Protein AF-A0AAW2MIS1-F1 (afdb_monomer_lite)

Foldseek 3Di:
DDDDDDDDDDDDDDDDDDDDDDDDDDDDDDDDDDDDDDDDDPPVDPPPPPPPPPPPPPPDVVVVVVVVVVVPPPDPPDPVPPADQLVVLVVVLVVLVVVLVVVVPDDPPDPCPVVNVVSVVVSVVSVVSSVVNVVVVVVVVVVVVVVVVVVVVVVVVVVVVVVVVVVVVVVVVVVVVVVVVVVVVVVVVVVVVVVVVVVVVVVVVVVVVVVVVVVVVVVVVVVVVVVVVVVVVVVVVVVVVVVVVVVVVVVVVVVVVVVVVVVVVVVVVVVVVVVVVVVVVVVVVVVVVVVVVVVVVVVVVVVVVVVVD

Radius of gyration: 81.55 Å; chains: 1; bounding box: 169×86×246 Å

Structure (mmCIF, N/CA/C/O backbone):
data_AF-A0AAW2MIS1-F1
#
_entry.id   AF-A0AAW2MIS1-F1
#
loop_
_atom_site.group_PDB
_atom_site.id
_atom_site.type_symbol
_atom_site.label_atom_id
_atom_site.label_alt_id
_atom_site.label_comp_id
_atom_site.label_asym_id
_atom_site.label_entity_id
_atom_site.label_seq_id
_atom_site.pdbx_PDB_ins_code
_atom_site.Cartn_x
_atom_site.Cartn_y
_atom_site.Cartn_z
_atom_site.occupancy
_atom_site.B_iso_or_equiv
_atom_site.auth_seq_id
_atom_site.auth_comp_id
_atom_site.auth_asym_id
_atom_site.auth_atom_id
_atom_site.pdbx_PDB_model_num
ATOM 1 N N . MET A 1 1 ? -39.464 -59.797 23.267 1.00 39.94 1 MET A N 1
ATOM 2 C CA . MET A 1 1 ? -38.744 -60.615 22.263 1.00 39.94 1 MET A CA 1
ATOM 3 C C . MET A 1 1 ? -37.991 -59.672 21.327 1.00 39.94 1 MET A C 1
ATOM 5 O O . MET A 1 1 ? -38.434 -58.541 21.199 1.00 39.94 1 MET A O 1
ATOM 9 N N . PRO A 1 2 ? -36.802 -60.072 20.854 1.00 54.69 2 PRO A N 1
ATOM 10 C CA . PRO A 1 2 ? -35.528 -59.336 20.962 1.00 54.69 2 PRO A CA 1
ATOM 11 C C . PRO A 1 2 ? -35.261 -58.454 19.710 1.00 54.69 2 PRO A C 1
ATOM 13 O O . PRO A 1 2 ? -36.093 -58.442 18.820 1.00 54.69 2 PRO A O 1
ATOM 16 N N . MET A 1 3 ? -34.207 -57.648 19.532 1.00 48.62 3 MET A N 1
ATOM 17 C CA . MET A 1 3 ? -32.822 -57.674 20.004 1.00 48.62 3 MET A CA 1
ATOM 18 C C . MET A 1 3 ? -32.241 -56.257 20.138 1.00 48.62 3 MET A C 1
ATOM 20 O O . MET A 1 3 ? -32.511 -55.363 19.341 1.00 48.62 3 MET A O 1
ATOM 24 N N . PHE A 1 4 ? -31.360 -56.129 21.126 1.00 45.56 4 PHE A N 1
ATOM 25 C CA . PHE A 1 4 ? -30.302 -55.134 21.229 1.00 45.56 4 PHE A CA 1
ATOM 26 C C . PHE A 1 4 ? -29.261 -55.306 20.114 1.00 45.56 4 PHE A C 1
ATOM 28 O O . PHE A 1 4 ? -28.811 -56.426 19.890 1.00 45.56 4 PHE A O 1
ATOM 35 N N . THR A 1 5 ? -28.734 -54.203 19.580 1.00 56.75 5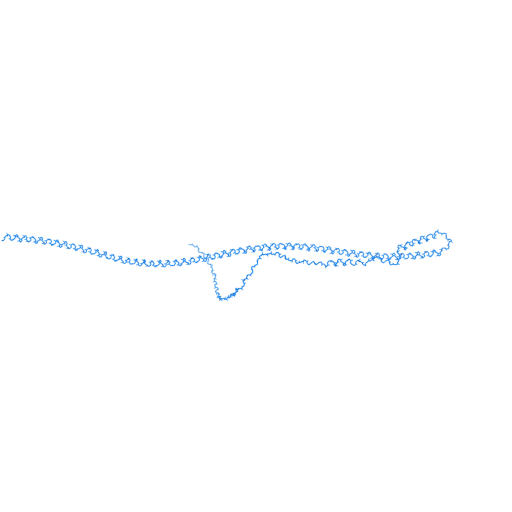 THR A N 1
ATOM 36 C CA . THR A 1 5 ? -27.310 -54.125 19.212 1.00 56.75 5 THR A CA 1
ATOM 37 C C . THR A 1 5 ? -26.746 -52.762 19.586 1.00 56.75 5 THR A C 1
ATOM 39 O O . THR A 1 5 ? -27.098 -51.728 19.025 1.00 56.75 5 THR A O 1
ATOM 42 N N . VAL A 1 6 ? -25.871 -52.814 20.585 1.00 45.97 6 VAL A N 1
ATOM 43 C CA . VAL A 1 6 ? -25.008 -51.757 21.103 1.00 45.97 6 VAL A CA 1
ATOM 44 C C . VAL A 1 6 ? -23.675 -51.865 20.364 1.00 45.97 6 VAL A C 1
ATOM 46 O O . VAL A 1 6 ? -23.040 -52.913 20.436 1.00 45.97 6 VAL A O 1
ATOM 49 N N . CYS A 1 7 ? -23.212 -50.789 19.729 1.00 52.66 7 CYS A N 1
ATOM 50 C CA . CYS A 1 7 ? -21.818 -50.662 19.300 1.00 52.66 7 CYS A CA 1
ATOM 51 C C . CYS A 1 7 ? -21.130 -49.591 20.152 1.00 52.66 7 CYS A C 1
ATOM 53 O O . CYS A 1 7 ? -21.349 -48.394 19.982 1.00 52.66 7 CYS A O 1
ATOM 55 N N . LYS A 1 8 ? -20.312 -50.059 21.101 1.00 52.16 8 LYS A N 1
ATOM 56 C CA . LYS A 1 8 ? -19.349 -49.270 21.876 1.00 52.16 8 LYS A CA 1
ATOM 57 C C . LYS A 1 8 ? -18.112 -49.012 21.009 1.00 52.16 8 LYS A C 1
ATOM 59 O O . LYS A 1 8 ? -17.449 -49.965 20.611 1.00 52.16 8 LYS A O 1
ATOM 64 N N . GLY A 1 9 ? -17.786 -47.746 20.760 1.00 55.66 9 GLY A N 1
ATOM 65 C CA . GLY A 1 9 ? -16.460 -47.326 20.292 1.00 55.66 9 GLY A CA 1
ATOM 66 C C . GLY A 1 9 ? -15.536 -47.020 21.484 1.00 55.66 9 GLY A C 1
ATOM 67 O O . GLY A 1 9 ? -16.027 -46.511 22.495 1.00 55.66 9 GLY A O 1
ATOM 68 N N . PRO A 1 10 ? -14.232 -47.349 21.424 1.00 64.88 10 PRO A N 1
ATOM 69 C CA . PRO A 1 10 ? -13.296 -47.103 22.521 1.00 64.88 10 PRO A CA 1
ATOM 70 C C . PRO A 1 10 ? -12.838 -45.629 22.605 1.00 64.88 10 PRO A C 1
ATOM 72 O O . PRO A 1 10 ? -12.732 -44.962 21.574 1.00 64.88 10 PRO A O 1
ATOM 75 N N . PRO A 1 11 ? -12.521 -45.122 23.815 1.00 54.25 11 PRO A N 1
ATOM 76 C CA . PRO A 1 11 ? -12.044 -43.759 24.031 1.00 54.25 11 PRO A CA 1
ATOM 77 C C . PRO A 1 11 ? -10.515 -43.667 23.899 1.00 54.25 11 PRO A C 1
ATOM 79 O O . PRO A 1 11 ? -9.773 -44.313 24.641 1.00 54.25 11 PRO A O 1
ATOM 82 N N . SER A 1 12 ? -10.035 -42.824 22.984 1.00 53.28 12 SER A N 1
ATOM 83 C CA . SER A 1 12 ? -8.612 -42.487 22.863 1.00 53.28 12 SER A CA 1
ATOM 84 C C . SER A 1 12 ? -8.260 -41.337 23.800 1.00 53.28 12 SER A C 1
ATOM 86 O O . SER A 1 12 ? -8.894 -40.284 23.800 1.00 53.28 12 SER A O 1
ATOM 88 N N . GLN A 1 13 ? -7.245 -41.587 24.617 1.00 52.59 13 GLN A N 1
ATOM 89 C CA . GLN A 1 13 ? -6.822 -40.811 25.772 1.00 52.59 13 GLN A CA 1
ATOM 90 C C . GLN A 1 13 ? -6.309 -39.407 25.431 1.00 52.59 13 GLN A C 1
ATOM 92 O O . GLN A 1 13 ? -5.446 -39.215 24.575 1.00 52.59 13 GLN A O 1
ATOM 97 N N . ILE A 1 14 ? -6.788 -38.447 26.219 1.00 46.75 14 ILE A N 1
ATOM 98 C CA . ILE A 1 14 ? -6.231 -37.109 26.398 1.00 46.75 14 ILE A CA 1
ATOM 99 C C . ILE A 1 14 ? -4.913 -37.252 27.170 1.00 46.75 14 ILE A C 1
ATOM 101 O O . ILE A 1 14 ? -4.906 -37.685 28.322 1.00 46.75 14 ILE A O 1
ATOM 105 N N . ARG A 1 15 ? -3.788 -36.888 26.547 1.00 44.62 15 ARG A N 1
ATOM 106 C CA . ARG A 1 15 ? -2.488 -36.760 27.217 1.00 44.62 15 ARG A CA 1
ATOM 107 C C . ARG A 1 15 ? -2.219 -35.277 27.484 1.00 44.62 15 ARG A C 1
ATOM 109 O O . ARG A 1 15 ? -1.709 -34.570 26.623 1.00 44.62 15 ARG A O 1
ATOM 116 N N . CYS A 1 16 ? -2.552 -34.818 28.689 1.00 43.59 16 CYS A N 1
ATOM 117 C CA . CYS A 1 16 ? -2.107 -33.528 29.216 1.00 43.59 16 CYS A CA 1
ATOM 118 C C . CYS A 1 16 ? -0.630 -33.635 29.621 1.00 43.59 16 CYS A C 1
ATOM 120 O O . CYS A 1 16 ? -0.304 -34.146 30.690 1.00 43.59 16 CYS A O 1
ATOM 122 N N . GLY A 1 17 ? 0.269 -33.177 28.750 1.00 42.12 17 GLY A N 1
ATOM 123 C CA . GLY A 1 17 ? 1.669 -32.940 29.090 1.00 42.12 17 GLY A CA 1
ATOM 124 C C . GLY A 1 17 ? 1.818 -31.572 29.746 1.00 42.12 17 GLY A C 1
ATOM 125 O O . GLY A 1 17 ? 1.923 -30.563 29.055 1.00 42.12 17 GLY A O 1
ATOM 126 N N . GLY A 1 18 ? 1.809 -31.538 31.079 1.00 48.16 18 GLY A N 1
ATOM 127 C CA . GLY A 1 18 ? 2.205 -30.367 31.854 1.00 48.16 18 GLY A CA 1
ATOM 128 C C . GLY A 1 18 ? 3.716 -30.173 31.771 1.00 48.16 18 GLY A C 1
ATOM 129 O O . GLY A 1 18 ? 4.470 -30.868 32.449 1.00 48.16 18 GLY A O 1
ATOM 130 N N . HIS A 1 19 ? 4.161 -29.221 30.954 1.00 44.50 19 HIS A N 1
ATOM 131 C CA . HIS A 1 19 ? 5.521 -28.703 31.025 1.00 44.50 19 HIS A CA 1
ATOM 132 C C . HIS A 1 19 ? 5.537 -27.437 31.880 1.00 44.50 19 HIS A C 1
ATOM 134 O O . HIS A 1 19 ? 5.020 -26.390 31.498 1.00 44.50 19 HIS A O 1
ATOM 140 N N . HIS A 1 20 ? 6.170 -27.558 33.046 1.00 49.94 20 HIS A N 1
ATOM 141 C CA . HIS A 1 20 ? 6.682 -26.444 33.830 1.00 49.94 20 HIS A CA 1
ATOM 142 C C . HIS A 1 20 ? 7.595 -25.569 32.958 1.00 49.94 20 HIS A C 1
ATOM 144 O O . HIS A 1 20 ? 8.734 -25.939 32.672 1.00 49.94 20 HIS A O 1
ATOM 150 N N . MET A 1 21 ? 7.112 -24.389 32.577 1.00 42.72 21 MET A N 1
ATOM 151 C CA . MET A 1 21 ? 7.942 -23.291 32.088 1.00 42.72 21 MET A CA 1
ATOM 152 C C . MET A 1 21 ? 8.120 -22.287 33.227 1.00 42.72 21 MET A C 1
ATOM 154 O O . MET A 1 21 ? 7.162 -21.712 33.739 1.00 42.72 21 MET A O 1
ATOM 158 N N . LYS A 1 22 ? 9.375 -22.144 33.661 1.00 48.66 22 LYS A N 1
ATOM 159 C CA . LYS A 1 22 ? 9.845 -21.098 34.575 1.00 48.66 22 LYS A CA 1
ATOM 160 C C . LYS A 1 22 ? 9.618 -19.718 33.930 1.00 48.66 22 LYS A C 1
ATOM 162 O O . LYS A 1 22 ? 9.767 -19.609 32.713 1.00 48.66 22 LYS A O 1
ATOM 167 N N . PRO A 1 23 ? 9.328 -18.662 34.705 1.00 43.03 23 PRO A N 1
ATOM 168 C CA . PRO A 1 23 ? 9.201 -17.320 34.157 1.00 43.03 23 PRO A CA 1
ATOM 169 C C . PRO A 1 23 ? 10.585 -16.795 33.759 1.00 43.03 23 PRO A C 1
ATOM 171 O O . PRO A 1 23 ? 11.459 -16.610 34.605 1.00 43.03 23 PRO A O 1
ATOM 174 N N . ALA A 1 24 ? 10.787 -16.561 32.464 1.00 38.94 24 ALA A N 1
ATOM 175 C CA . ALA A 1 24 ? 11.889 -15.745 31.980 1.00 38.94 24 ALA A CA 1
ATOM 176 C C . ALA A 1 24 ? 11.488 -14.273 32.133 1.00 38.94 24 ALA A C 1
ATOM 178 O O . ALA A 1 24 ? 10.637 -13.758 31.411 1.00 38.94 24 ALA A O 1
ATOM 179 N N . SER A 1 25 ? 12.088 -13.612 33.116 1.00 43.50 25 SER A N 1
ATOM 180 C CA . SER A 1 25 ? 12.108 -12.162 33.252 1.00 43.50 25 SER A CA 1
ATOM 181 C C . SER A 1 25 ? 12.876 -11.555 32.075 1.00 43.50 25 SER A C 1
ATOM 183 O O . SER A 1 25 ? 14.106 -11.594 32.055 1.00 43.50 25 SER A O 1
ATOM 185 N N . PHE A 1 26 ? 12.160 -10.991 31.104 1.00 36.41 26 PHE A N 1
ATOM 186 C CA . PHE A 1 26 ? 12.746 -10.082 30.124 1.00 36.41 26 PHE A CA 1
ATOM 187 C C . PHE A 1 26 ? 12.480 -8.648 30.565 1.00 36.41 26 PHE A C 1
ATOM 189 O O . PHE A 1 26 ? 11.387 -8.107 30.427 1.00 36.41 26 PHE A O 1
ATOM 196 N N . SER A 1 27 ? 13.518 -8.061 31.144 1.00 35.78 27 SER A N 1
ATOM 197 C CA . SER A 1 27 ? 13.635 -6.641 31.427 1.00 35.78 27 SER A CA 1
ATOM 198 C C . SER A 1 27 ? 13.613 -5.859 30.111 1.00 35.78 27 SER A C 1
ATOM 200 O O . SER A 1 27 ? 14.490 -6.034 29.266 1.00 35.78 27 SER A O 1
ATOM 202 N N . LEU A 1 28 ? 12.623 -4.983 29.944 1.00 39.78 28 LEU A N 1
ATOM 203 C CA . LEU A 1 28 ? 12.634 -3.921 28.938 1.00 39.78 28 LEU A CA 1
ATOM 204 C C . LEU A 1 28 ? 13.632 -2.836 29.373 1.00 39.78 28 LEU A C 1
ATOM 206 O O . LEU A 1 28 ? 13.500 -2.323 30.489 1.00 39.78 28 LEU A O 1
ATOM 210 N N . PRO A 1 29 ? 14.588 -2.413 28.530 1.00 38.53 29 PRO A N 1
ATOM 211 C CA . PRO A 1 29 ? 15.240 -1.136 28.730 1.00 38.53 29 PRO A CA 1
ATOM 212 C C . PRO A 1 29 ? 14.300 -0.016 28.278 1.00 38.53 29 PRO A C 1
ATOM 214 O O . PRO A 1 29 ? 13.950 0.114 27.105 1.00 38.53 29 PRO A O 1
ATOM 217 N N . SER A 1 30 ? 13.925 0.801 29.257 1.00 42.22 30 SER A N 1
ATOM 218 C CA . SER A 1 30 ? 13.443 2.167 29.092 1.00 42.22 30 SER A CA 1
ATOM 219 C C . SER A 1 30 ? 14.386 2.967 28.184 1.00 42.22 30 SER A C 1
ATOM 221 O O . SER A 1 30 ? 15.583 3.066 28.452 1.00 42.22 30 SER A O 1
ATOM 223 N N . SER A 1 31 ? 13.840 3.566 27.128 1.00 32.75 31 SER A N 1
ATOM 224 C CA . SER A 1 31 ? 14.472 4.678 26.417 1.00 32.75 31 SER A CA 1
ATOM 225 C C . SER A 1 31 ? 13.395 5.684 26.020 1.00 32.75 31 SER A C 1
ATOM 227 O O . SER A 1 31 ? 12.973 5.792 24.872 1.00 32.75 31 SER A O 1
ATOM 229 N N . HIS A 1 32 ? 12.913 6.416 27.021 1.00 36.97 32 HIS A N 1
ATOM 230 C CA . HIS A 1 32 ? 12.361 7.743 26.805 1.00 36.97 32 HIS A CA 1
ATOM 231 C C . HIS A 1 32 ? 13.503 8.735 26.964 1.00 36.97 32 HIS A C 1
ATOM 233 O O . HIS A 1 32 ? 14.022 8.889 28.061 1.00 36.97 32 HIS A O 1
ATOM 239 N N . HIS A 1 33 ? 13.914 9.359 25.867 1.00 41.38 33 HIS A N 1
ATOM 240 C CA . HIS A 1 33 ? 14.187 10.793 25.754 1.00 41.38 33 HIS A CA 1
ATOM 241 C C . HIS A 1 33 ? 14.889 11.017 24.420 1.00 41.38 33 HIS A C 1
ATOM 243 O O . HIS A 1 33 ? 16.074 10.745 24.295 1.00 41.38 33 HIS A O 1
ATOM 249 N N . LEU A 1 34 ? 14.125 11.482 23.431 1.00 37.56 34 LEU A N 1
ATOM 250 C CA . LEU A 1 34 ? 14.498 12.521 22.464 1.00 37.56 34 LEU A CA 1
ATOM 251 C C . LEU A 1 34 ? 13.331 12.670 21.481 1.00 37.56 34 LEU A C 1
ATOM 253 O O . LEU A 1 34 ? 13.283 12.102 20.396 1.00 37.56 34 LEU A O 1
ATOM 257 N N . SER A 1 35 ? 12.335 13.436 21.909 1.00 34.81 35 SER A N 1
ATOM 258 C CA . SER A 1 35 ? 11.361 14.055 21.019 1.00 34.81 35 SER A CA 1
ATOM 259 C C . SER A 1 35 ? 11.212 15.496 21.465 1.00 34.81 35 SER A C 1
ATOM 261 O O . SER A 1 35 ? 10.399 15.812 22.325 1.00 34.81 35 SER A O 1
ATOM 263 N N . GLN A 1 36 ? 12.037 16.365 20.889 1.00 37.53 36 GLN A N 1
ATOM 264 C CA . GLN A 1 36 ? 11.714 17.776 20.780 1.00 37.53 36 GLN A CA 1
ATOM 265 C C . GLN A 1 36 ? 12.044 18.266 19.371 1.00 37.53 36 GLN A C 1
ATOM 267 O O . GLN A 1 36 ? 13.195 18.440 18.992 1.00 37.53 36 GLN A O 1
ATOM 272 N N . LEU A 1 37 ? 10.946 18.483 18.647 1.00 34.19 37 LEU A N 1
ATOM 273 C CA . LEU A 1 37 ? 10.678 19.682 17.864 1.00 34.19 37 LEU A CA 1
ATOM 274 C C . LEU A 1 37 ? 11.600 19.957 16.672 1.00 34.19 37 LEU A C 1
ATOM 276 O O . LEU A 1 37 ? 12.522 20.757 16.752 1.00 34.19 37 LEU A O 1
ATOM 280 N N . PHE A 1 38 ? 11.170 19.471 15.509 1.00 30.69 38 PHE A N 1
ATOM 281 C CA . PHE A 1 38 ? 11.143 20.323 14.323 1.00 30.69 38 PHE A CA 1
ATOM 282 C C . PHE A 1 38 ? 9.739 20.289 13.719 1.00 30.69 38 PHE A C 1
ATOM 284 O O . PHE A 1 38 ? 9.361 19.368 13.001 1.00 30.69 38 PHE A O 1
ATOM 291 N N . TYR A 1 39 ? 8.956 21.321 14.038 1.00 38.88 39 TYR A N 1
ATOM 292 C CA . TYR A 1 39 ? 7.905 21.785 13.144 1.00 38.88 39 TYR A CA 1
ATOM 293 C C . TYR A 1 39 ? 8.596 22.308 11.884 1.00 38.88 39 TYR A C 1
ATOM 295 O O . TYR A 1 39 ? 9.480 23.160 11.961 1.00 38.88 39 TYR A O 1
ATOM 303 N N . SER A 1 40 ? 8.225 21.795 10.719 1.00 36.59 40 SER A N 1
ATOM 304 C CA . SER A 1 40 ? 8.635 22.370 9.440 1.00 36.59 40 SER A CA 1
ATOM 305 C C . SER A 1 40 ? 7.445 22.355 8.490 1.00 36.59 40 SER A C 1
ATOM 307 O O . SER A 1 40 ? 7.132 21.353 7.858 1.00 36.59 40 SER A O 1
ATOM 309 N N . ASP A 1 41 ? 6.739 23.485 8.517 1.00 41.31 41 ASP A N 1
ATOM 310 C CA . ASP A 1 41 ? 6.128 24.202 7.392 1.00 41.31 41 ASP A CA 1
ATOM 311 C C . ASP A 1 41 ? 6.170 23.471 6.026 1.00 41.31 41 ASP A C 1
ATOM 313 O O . ASP A 1 41 ? 7.242 23.377 5.420 1.00 41.31 41 ASP A O 1
ATOM 317 N N . PRO A 1 42 ? 5.036 23.006 5.461 1.00 39.38 42 PRO A N 1
ATOM 318 C CA . PRO A 1 42 ? 5.001 22.492 4.101 1.00 39.38 42 PRO A CA 1
ATOM 319 C C . PRO A 1 42 ? 4.859 23.653 3.107 1.00 39.38 42 PRO A C 1
ATOM 321 O O . PRO A 1 42 ? 3.933 23.704 2.301 1.00 39.38 42 PRO A O 1
ATOM 324 N N . LYS A 1 43 ? 5.822 24.580 3.090 1.00 45.31 43 LYS A N 1
ATOM 325 C CA . LYS A 1 43 ? 6.121 25.334 1.867 1.00 45.31 43 LYS A CA 1
ATOM 326 C C . LYS A 1 43 ? 7.019 24.463 1.011 1.00 45.31 43 LYS A C 1
ATOM 328 O O . LYS A 1 43 ? 8.235 24.652 0.955 1.00 45.31 43 LYS A O 1
ATOM 333 N N . LEU A 1 44 ? 6.386 23.500 0.342 1.00 34.75 44 LEU A N 1
ATOM 334 C CA . LEU A 1 44 ? 6.979 22.690 -0.712 1.00 34.75 44 LEU A CA 1
ATOM 335 C C . LEU A 1 44 ? 7.311 23.618 -1.892 1.00 34.75 44 LEU A C 1
ATOM 337 O O . LEU A 1 44 ? 6.590 23.722 -2.880 1.00 34.75 44 LEU A O 1
ATOM 341 N N . LYS A 1 45 ? 8.407 24.368 -1.761 1.00 41.84 45 LYS A N 1
ATOM 342 C CA . LYS A 1 45 ? 9.070 24.985 -2.900 1.00 41.84 45 LYS A CA 1
ATOM 343 C C . LYS A 1 45 ? 9.377 23.840 -3.850 1.00 41.84 45 LYS A C 1
ATOM 345 O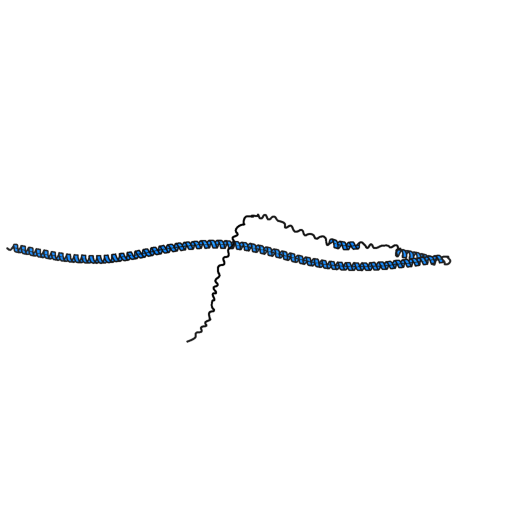 O . LYS A 1 45 ? 9.978 22.851 -3.439 1.00 41.84 45 LYS A O 1
ATOM 350 N N . HIS A 1 46 ? 8.938 23.976 -5.095 1.00 40.62 46 HIS A N 1
ATOM 351 C CA . HIS A 1 46 ? 9.342 23.126 -6.201 1.00 40.62 46 HIS A CA 1
ATOM 352 C C . HIS A 1 46 ? 10.869 23.131 -6.298 1.00 40.62 46 HIS A C 1
ATOM 354 O O . HIS A 1 46 ? 11.468 23.911 -7.042 1.00 40.62 46 HIS A O 1
ATOM 360 N N . THR A 1 47 ? 11.517 22.251 -5.545 1.00 38.88 47 THR A N 1
ATOM 361 C CA . THR A 1 47 ? 12.881 21.840 -5.806 1.00 38.88 47 THR A CA 1
ATOM 362 C C . THR A 1 47 ? 12.770 21.027 -7.078 1.00 38.88 47 THR A C 1
ATOM 364 O O . THR A 1 47 ? 12.512 19.827 -7.051 1.00 38.88 47 THR A O 1
ATOM 367 N N . ARG A 1 48 ? 12.872 21.721 -8.221 1.00 42.66 48 ARG A N 1
ATOM 368 C CA . ARG A 1 48 ? 13.304 21.117 -9.476 1.00 42.66 48 ARG A CA 1
ATOM 369 C C . ARG A 1 48 ? 14.472 20.222 -9.090 1.00 42.66 48 ARG A C 1
ATOM 371 O O . ARG A 1 48 ? 15.553 20.740 -8.805 1.00 42.66 48 ARG A O 1
ATOM 378 N N . LEU A 1 49 ? 14.247 18.907 -9.044 1.00 38.03 49 LEU A N 1
ATOM 379 C CA . LEU A 1 49 ? 15.334 17.962 -9.190 1.00 38.03 49 LEU A CA 1
ATOM 380 C C . LEU A 1 49 ? 16.016 18.424 -10.465 1.00 38.03 49 LEU A C 1
ATOM 382 O O . LEU A 1 49 ? 15.421 18.403 -11.545 1.00 38.03 49 LEU A O 1
ATOM 386 N N . GLY A 1 50 ? 17.204 18.999 -10.296 1.00 35.00 50 GLY A N 1
ATOM 387 C CA . GLY A 1 50 ? 18.056 19.347 -11.403 1.00 35.00 50 GLY A CA 1
ATOM 388 C C . GLY A 1 50 ? 18.245 18.053 -12.155 1.00 35.00 50 GLY A C 1
ATOM 389 O O . GLY A 1 50 ? 18.980 17.184 -11.696 1.00 35.00 50 GLY A O 1
ATOM 390 N N . PHE A 1 51 ? 17.513 17.920 -13.263 1.00 38.00 51 PHE A N 1
ATOM 391 C CA . PHE A 1 51 ? 17.783 16.947 -14.293 1.00 38.00 51 PHE A CA 1
ATOM 392 C C . PHE A 1 51 ? 19.290 16.967 -14.456 1.00 38.00 51 PHE A C 1
ATOM 394 O O . PHE A 1 51 ? 19.857 17.994 -14.853 1.00 38.00 51 PHE A O 1
ATOM 401 N N . LEU A 1 52 ? 19.933 15.870 -14.056 1.00 38.56 52 LEU A N 1
ATOM 402 C CA . LEU A 1 52 ? 21.299 15.593 -14.442 1.00 38.56 52 LEU A CA 1
ATOM 403 C C . LEU A 1 52 ? 21.309 15.844 -15.938 1.00 38.56 52 LEU A C 1
ATOM 405 O O . LEU A 1 52 ? 20.619 15.155 -16.694 1.00 38.56 52 LEU A O 1
ATOM 409 N N . LYS A 1 53 ? 21.966 16.944 -16.328 1.00 36.62 53 LYS A N 1
ATOM 410 C CA . LYS A 1 53 ? 22.078 17.351 -17.722 1.00 36.62 53 LYS A CA 1
ATOM 411 C C . LYS A 1 53 ? 22.448 16.077 -18.467 1.00 36.62 53 LYS A C 1
ATOM 413 O O . LYS A 1 53 ? 23.432 15.458 -18.052 1.00 36.62 53 LYS A O 1
ATOM 418 N N . PRO A 1 54 ? 21.710 15.665 -19.513 1.00 40.28 54 PRO A N 1
ATOM 419 C CA . PRO A 1 54 ? 22.190 14.587 -20.347 1.00 40.28 54 PRO A CA 1
ATOM 420 C C . PRO A 1 54 ? 23.551 15.067 -20.821 1.00 40.28 54 PRO A C 1
ATOM 422 O O . PRO A 1 54 ? 23.657 16.074 -21.533 1.00 40.28 54 PRO A O 1
ATOM 425 N N . GLN A 1 55 ? 24.602 14.438 -20.296 1.00 38.88 55 GLN A N 1
ATOM 426 C CA . GLN A 1 55 ? 25.958 14.708 -20.699 1.00 38.88 55 GLN A CA 1
ATOM 427 C C . GLN A 1 55 ? 25.946 14.297 -22.159 1.00 38.88 55 GLN A C 1
ATOM 429 O O . GLN A 1 55 ? 25.945 13.113 -22.490 1.00 38.88 55 GLN A O 1
ATOM 434 N N . ARG A 1 56 ? 25.774 15.293 -23.030 1.00 44.53 56 ARG A N 1
ATOM 435 C CA . ARG A 1 56 ? 25.842 15.143 -24.469 1.00 44.53 56 ARG A CA 1
ATOM 436 C C . ARG A 1 56 ? 27.225 14.569 -24.725 1.00 44.53 56 ARG A C 1
ATOM 438 O O . ARG A 1 56 ? 28.173 15.326 -24.904 1.00 44.53 56 ARG A O 1
ATOM 445 N N . ARG A 1 57 ? 27.330 13.240 -24.783 1.00 42.25 57 ARG A N 1
ATOM 446 C CA . ARG A 1 57 ? 28.390 12.514 -25.481 1.00 42.25 57 ARG A CA 1
ATOM 447 C C . ARG A 1 57 ? 28.192 12.763 -26.978 1.00 42.25 57 ARG A C 1
ATOM 449 O O . ARG A 1 57 ? 27.933 11.872 -27.773 1.00 42.25 57 ARG A O 1
ATOM 456 N N . LYS A 1 58 ? 28.246 14.040 -27.353 1.00 48.00 58 LYS A N 1
ATOM 457 C CA . LYS A 1 58 ? 28.762 14.468 -28.642 1.00 48.00 58 LYS A CA 1
ATOM 458 C C . LYS A 1 58 ? 30.270 14.208 -28.559 1.00 48.00 58 LYS A C 1
ATOM 460 O O . LYS A 1 58 ? 30.819 14.298 -27.470 1.00 48.00 58 LYS A O 1
ATOM 465 N N . PHE A 1 59 ? 30.902 13.895 -29.685 1.00 46.62 59 PHE A N 1
ATOM 466 C CA . PHE A 1 59 ? 32.346 13.629 -29.841 1.00 46.62 59 PHE A CA 1
ATOM 467 C C . PHE A 1 59 ? 32.831 12.173 -29.858 1.00 46.62 59 PHE A C 1
ATOM 469 O O . PHE A 1 59 ? 33.952 11.914 -29.446 1.00 46.62 59 PHE A O 1
ATOM 476 N N . GLN A 1 60 ? 32.083 11.248 -30.470 1.00 45.00 60 GLN A N 1
ATOM 477 C CA . GLN A 1 60 ? 32.740 10.114 -31.158 1.00 45.00 60 GLN A CA 1
ATOM 478 C C . GLN A 1 60 ? 32.259 9.894 -32.603 1.00 45.00 60 GLN A C 1
ATOM 480 O O . GLN A 1 60 ? 33.028 9.429 -33.436 1.00 45.00 60 GLN A O 1
ATOM 485 N N . TYR A 1 61 ? 31.063 10.366 -32.970 1.00 48.00 61 TYR A N 1
ATOM 486 C CA . TYR A 1 61 ? 30.575 10.269 -34.356 1.00 48.00 61 TYR A CA 1
ATOM 487 C C . TYR A 1 61 ? 31.233 11.253 -35.341 1.00 48.00 61 TYR A C 1
ATOM 489 O O . TYR A 1 61 ? 31.216 11.014 -36.543 1.00 48.00 61 TYR A O 1
ATOM 497 N N . LEU A 1 62 ? 31.859 12.333 -34.857 1.00 46.00 62 LEU A N 1
ATOM 498 C CA . LEU A 1 62 ? 32.544 13.308 -35.722 1.00 46.00 62 LEU A CA 1
ATOM 499 C C . LEU A 1 62 ? 33.927 12.844 -36.194 1.00 46.00 62 LEU A C 1
ATOM 501 O O . LEU A 1 62 ? 34.441 13.395 -37.161 1.00 46.00 62 LEU A O 1
ATOM 505 N N . TRP A 1 63 ? 34.531 11.846 -35.542 1.00 39.88 63 TRP A N 1
ATOM 506 C CA . TRP A 1 63 ? 35.870 11.384 -35.920 1.00 39.88 63 TRP A CA 1
ATOM 507 C C . TRP A 1 63 ? 35.831 10.304 -37.005 1.00 39.88 63 TRP A C 1
ATOM 509 O O . TRP A 1 63 ? 36.692 10.282 -37.876 1.00 39.88 63 TRP A O 1
ATOM 519 N N . ILE A 1 64 ? 34.767 9.493 -37.030 1.00 46.34 64 ILE A N 1
ATOM 520 C CA . ILE A 1 64 ? 34.580 8.425 -38.025 1.00 46.34 64 ILE A CA 1
ATOM 521 C C . ILE A 1 64 ? 34.178 8.991 -39.398 1.00 46.34 64 ILE A C 1
ATOM 523 O O . ILE A 1 64 ? 34.585 8.461 -40.425 1.00 46.34 64 ILE A O 1
ATOM 527 N N . VAL A 1 65 ? 33.431 10.101 -39.444 1.00 47.06 65 VAL A N 1
ATOM 528 C CA . VAL A 1 65 ? 33.065 10.743 -40.725 1.00 47.06 65 VAL A CA 1
ATOM 529 C C . VAL A 1 65 ? 34.242 11.533 -41.317 1.00 47.06 65 VAL A C 1
ATOM 531 O O . VAL A 1 65 ? 34.335 11.691 -42.532 1.00 47.06 65 VAL A O 1
ATOM 534 N N . LYS A 1 66 ? 35.187 11.989 -40.481 1.00 40.97 66 LYS A N 1
ATOM 535 C CA . LYS A 1 66 ? 36.359 12.749 -40.939 1.00 40.97 66 LYS A CA 1
ATOM 536 C C . LYS A 1 66 ? 37.445 11.855 -41.553 1.00 40.97 66 LYS A C 1
ATOM 538 O O . LYS A 1 66 ? 38.043 12.240 -42.552 1.00 40.97 66 LYS A O 1
ATOM 543 N N . SER A 1 67 ? 37.634 10.641 -41.034 1.00 45.88 67 SER A N 1
ATOM 544 C CA . SER A 1 67 ? 38.653 9.703 -41.528 1.00 45.88 67 SER A CA 1
ATOM 545 C C . SER A 1 67 ? 38.341 9.094 -42.902 1.00 45.88 67 SER A C 1
ATOM 547 O O . SER A 1 67 ? 39.269 8.743 -43.624 1.00 45.88 67 SER A O 1
ATOM 549 N N . VAL A 1 68 ? 37.065 9.024 -43.308 1.00 47.69 68 VAL A N 1
ATOM 550 C CA . VAL A 1 68 ? 36.665 8.549 -44.653 1.00 47.69 68 VAL A CA 1
ATOM 551 C C . VAL A 1 68 ? 36.858 9.629 -45.729 1.00 47.69 68 VAL A C 1
ATOM 553 O O . VAL A 1 68 ? 37.096 9.315 -46.893 1.00 47.69 68 VAL A O 1
ATOM 556 N N . LEU A 1 69 ? 36.791 10.913 -45.356 1.00 46.41 69 LEU A N 1
ATOM 557 C CA . LEU A 1 69 ? 36.996 12.037 -46.279 1.00 46.41 69 LEU A CA 1
ATOM 558 C C . LEU A 1 69 ? 38.468 12.467 -46.389 1.00 46.41 69 LEU A C 1
ATOM 560 O O . LEU A 1 69 ? 38.876 12.951 -47.445 1.00 46.41 69 LEU A O 1
ATOM 564 N N . GLU A 1 70 ? 39.276 12.290 -45.339 1.00 41.66 70 GLU A N 1
ATOM 565 C CA . GLU A 1 70 ? 40.691 12.695 -45.344 1.00 41.66 70 GLU A CA 1
ATOM 566 C C . GLU A 1 70 ? 41.602 11.744 -46.146 1.00 41.66 70 GLU A C 1
ATOM 568 O O . GLU A 1 70 ? 42.605 12.200 -46.689 1.00 41.66 70 GLU A O 1
ATOM 573 N N . SER A 1 71 ? 41.230 10.474 -46.343 1.00 43.06 71 SER A N 1
ATOM 574 C CA . SER A 1 71 ? 41.991 9.526 -47.181 1.00 43.06 71 SER A CA 1
ATOM 575 C C . SER A 1 71 ? 41.789 9.715 -48.692 1.00 43.06 71 SER A C 1
ATOM 577 O O . SER A 1 71 ? 42.566 9.191 -49.488 1.00 43.06 71 SER A O 1
ATOM 579 N N . ARG A 1 72 ? 40.779 10.489 -49.120 1.00 49.06 72 ARG A N 1
ATOM 580 C CA . ARG A 1 72 ? 40.428 10.656 -50.546 1.00 49.06 72 ARG A CA 1
ATOM 581 C C . ARG A 1 72 ? 41.091 11.861 -51.222 1.00 49.06 72 ARG A C 1
ATOM 583 O O . ARG A 1 72 ? 40.899 12.068 -52.417 1.00 49.06 72 ARG A O 1
ATOM 590 N N . ARG A 1 73 ? 41.853 12.677 -50.482 1.00 42.09 73 ARG A N 1
ATOM 591 C CA . ARG A 1 73 ? 42.417 13.944 -50.993 1.00 42.09 73 ARG A CA 1
ATOM 592 C C . ARG A 1 73 ? 43.814 13.819 -51.617 1.00 42.09 73 ARG A C 1
ATOM 594 O O . ARG A 1 73 ? 44.318 14.800 -52.149 1.00 42.09 73 ARG A O 1
ATOM 601 N N . SER A 1 74 ? 44.418 12.634 -51.605 1.00 42.47 74 SER A N 1
ATOM 602 C CA . SER A 1 74 ? 45.774 12.369 -52.113 1.00 42.47 74 SER A CA 1
ATOM 603 C C . SER A 1 74 ? 45.781 11.391 -53.292 1.00 42.47 74 SER A C 1
ATOM 605 O O . SER A 1 74 ? 46.540 10.431 -53.332 1.00 42.47 74 SER A O 1
ATOM 607 N N . SER A 1 75 ? 44.916 11.630 -54.274 1.00 42.91 75 SER A N 1
ATOM 608 C CA . SER A 1 75 ? 44.995 10.985 -55.586 1.00 42.91 75 SER A CA 1
ATOM 609 C C . SER A 1 75 ? 44.685 12.036 -56.645 1.00 42.91 75 SER A C 1
ATOM 611 O O . SER A 1 75 ? 43.659 11.965 -57.322 1.00 42.91 75 SER A O 1
ATOM 613 N N . SER A 1 76 ? 45.553 13.048 -56.749 1.00 41.81 76 SER A N 1
ATOM 614 C CA . SER A 1 76 ? 45.590 13.914 -57.924 1.00 41.81 76 SER A CA 1
ATOM 615 C C . SER A 1 76 ? 45.947 13.041 -59.122 1.00 41.81 76 SER A C 1
ATOM 617 O O . SER A 1 76 ? 47.105 12.694 -59.347 1.00 41.81 76 SER A O 1
ATOM 619 N N . ILE A 1 77 ? 44.921 12.632 -59.857 1.00 46.53 77 ILE A N 1
ATOM 620 C CA . ILE A 1 77 ? 45.082 12.130 -61.210 1.00 46.53 77 ILE A CA 1
ATOM 621 C C . ILE A 1 77 ? 45.755 13.238 -62.020 1.00 46.53 77 ILE A C 1
ATOM 623 O O . ILE A 1 77 ? 45.275 14.371 -62.036 1.00 46.53 77 ILE A O 1
ATOM 627 N N . SER A 1 78 ? 46.836 12.847 -62.695 1.00 43.22 78 SER A N 1
ATOM 628 C CA . SER A 1 78 ? 47.563 13.558 -63.749 1.00 43.22 78 SER A CA 1
ATOM 629 C C . SER A 1 78 ? 48.905 14.166 -63.344 1.00 43.22 78 SER A C 1
ATOM 631 O O . SER A 1 78 ? 49.143 15.362 -63.508 1.00 43.22 78 SER A O 1
ATOM 633 N N . ASP A 1 79 ? 49.834 13.291 -62.963 1.00 42.62 79 ASP A N 1
ATOM 634 C CA . ASP A 1 79 ? 51.231 13.474 -63.343 1.00 42.62 79 ASP A CA 1
ATOM 635 C C . ASP A 1 79 ? 51.322 13.234 -64.865 1.00 42.62 79 ASP A C 1
ATOM 637 O O . ASP A 1 79 ? 51.384 12.101 -65.350 1.00 42.62 79 ASP A O 1
ATOM 641 N N . ASN A 1 80 ? 51.206 14.309 -65.651 1.00 47.59 80 ASN A N 1
ATOM 642 C CA . ASN A 1 80 ? 51.549 14.290 -67.072 1.00 47.59 80 ASN A CA 1
ATOM 643 C C . ASN A 1 80 ? 53.072 14.183 -67.163 1.00 47.59 80 ASN A C 1
ATOM 645 O O . ASN A 1 80 ? 53.764 15.176 -67.379 1.00 47.59 80 ASN A O 1
ATOM 649 N N . GLY A 1 81 ? 53.600 12.981 -66.941 1.00 48.38 81 GLY A N 1
ATOM 650 C CA . GLY A 1 81 ? 55.020 12.714 -67.091 1.00 48.38 81 GLY A CA 1
ATOM 651 C C . GLY A 1 81 ? 55.435 12.992 -68.531 1.00 48.38 81 GLY A C 1
ATOM 652 O O . GLY A 1 81 ? 55.068 12.208 -69.394 1.00 48.38 81 GLY A O 1
ATOM 653 N N . ALA A 1 82 ? 56.117 14.125 -68.742 1.00 54.09 82 ALA A N 1
ATOM 654 C CA . ALA A 1 82 ? 57.118 14.531 -69.749 1.00 54.09 82 ALA A CA 1
ATOM 655 C C . ALA A 1 82 ? 57.150 13.899 -71.168 1.00 54.09 82 ALA A C 1
ATOM 657 O O . ALA A 1 82 ? 58.118 14.095 -71.897 1.00 54.09 82 ALA A O 1
ATOM 658 N N . THR A 1 83 ? 56.137 13.156 -71.595 1.00 62.62 83 THR A N 1
ATOM 659 C CA . THR A 1 83 ? 56.037 12.472 -72.885 1.00 62.62 83 THR A CA 1
ATOM 660 C C . THR A 1 83 ? 54.879 13.090 -73.658 1.00 62.62 83 THR A C 1
ATOM 662 O O . THR A 1 83 ? 53.809 13.323 -73.091 1.00 62.62 83 THR A O 1
ATOM 665 N N . GLU A 1 84 ? 55.100 13.394 -74.939 1.00 67.25 84 GLU A N 1
ATOM 666 C CA . GLU A 1 84 ? 54.072 13.964 -75.814 1.00 67.25 84 GLU A CA 1
ATOM 667 C C . GLU A 1 84 ? 52.781 13.125 -75.738 1.00 67.25 84 GLU A C 1
ATOM 669 O O . GLU A 1 84 ? 52.850 11.893 -75.808 1.00 67.25 84 GLU A O 1
ATOM 674 N N . PRO A 1 85 ? 51.598 13.748 -75.570 1.00 77.50 85 PRO A N 1
ATOM 675 C CA . PRO A 1 85 ? 50.342 13.013 -75.501 1.00 77.50 85 PRO A CA 1
ATOM 676 C C . PRO A 1 85 ? 50.186 12.095 -76.716 1.00 77.50 85 PRO A C 1
ATOM 678 O O . PRO A 1 85 ? 50.452 12.526 -77.836 1.00 77.50 85 PRO A O 1
ATOM 681 N N . ALA A 1 86 ? 49.687 10.867 -76.525 1.00 78.69 86 ALA A N 1
ATOM 682 C CA . ALA A 1 86 ? 49.450 9.926 -77.630 1.00 78.69 86 ALA A CA 1
ATOM 683 C C . ALA A 1 86 ? 48.647 10.572 -78.774 1.00 78.69 86 ALA A C 1
ATOM 685 O O . ALA A 1 86 ? 48.924 10.338 -79.944 1.00 78.69 86 ALA A O 1
ATOM 686 N N . ARG A 1 87 ? 47.718 11.474 -78.428 1.00 83.88 87 ARG A N 1
ATOM 687 C CA . ARG A 1 87 ? 46.993 12.326 -79.376 1.00 83.88 87 ARG A CA 1
ATOM 688 C C . ARG A 1 87 ? 47.917 13.191 -80.247 1.00 83.88 87 ARG A C 1
ATOM 690 O O . ARG A 1 87 ? 47.748 13.202 -81.455 1.00 83.88 87 ARG A O 1
ATOM 697 N N . VAL A 1 88 ? 48.883 13.886 -79.650 1.00 83.88 88 VAL A N 1
ATOM 698 C CA . VAL A 1 88 ? 49.837 14.764 -80.353 1.00 83.88 88 VAL A CA 1
ATOM 699 C C . VAL A 1 88 ? 50.796 13.945 -81.224 1.00 83.88 88 VAL A C 1
ATOM 701 O O . VAL A 1 88 ? 51.101 14.345 -82.345 1.00 83.88 88 VAL A O 1
ATOM 704 N N . LEU A 1 89 ? 51.224 12.768 -80.751 1.00 83.50 89 LEU A N 1
ATOM 705 C CA . LEU A 1 89 ? 52.036 11.829 -81.535 1.00 83.50 89 LEU A CA 1
ATOM 706 C C . LEU A 1 89 ? 51.273 11.295 -82.755 1.00 83.50 89 LEU A C 1
ATOM 708 O O . LEU A 1 89 ? 51.813 11.281 -83.856 1.00 83.50 89 LEU A O 1
ATOM 712 N N . LEU A 1 90 ? 50.004 10.918 -82.580 1.00 84.12 90 LEU A N 1
ATOM 713 C CA . LEU A 1 90 ? 49.128 10.493 -83.673 1.00 84.12 90 LEU A CA 1
ATOM 714 C C . LEU A 1 90 ? 48.873 11.633 -84.666 1.00 84.12 90 LEU A C 1
ATOM 716 O O . LEU A 1 90 ? 49.001 11.430 -85.868 1.00 84.12 90 LEU A O 1
ATOM 720 N N . GLU A 1 91 ? 48.578 12.844 -84.191 1.00 87.56 91 GLU A N 1
ATOM 721 C CA . GLU A 1 91 ? 48.417 14.030 -85.044 1.00 87.56 91 GLU A CA 1
ATOM 722 C C . GLU A 1 91 ? 49.695 14.311 -85.867 1.00 87.56 91 GLU A C 1
ATOM 724 O O . GLU A 1 91 ? 49.610 14.573 -87.070 1.00 87.56 91 GLU A O 1
ATOM 729 N N . ARG A 1 92 ? 50.889 14.172 -85.266 1.00 85.69 92 ARG A N 1
ATOM 730 C CA . ARG A 1 92 ? 52.180 14.299 -85.968 1.00 85.69 92 ARG A CA 1
ATOM 731 C C . ARG A 1 92 ? 52.413 13.178 -86.984 1.00 85.69 92 ARG A C 1
ATOM 733 O O . ARG A 1 92 ? 52.900 13.462 -88.079 1.00 85.69 92 ARG A O 1
ATOM 740 N N . LEU A 1 93 ? 52.051 11.939 -86.653 1.00 83.38 93 LEU A N 1
ATOM 741 C CA . LEU A 1 93 ? 52.099 10.793 -87.566 1.00 83.38 93 LEU A CA 1
ATOM 742 C C . LEU A 1 93 ? 51.225 11.001 -88.796 1.00 83.38 93 LEU A C 1
ATOM 744 O O . LEU A 1 93 ? 51.685 10.788 -89.917 1.00 83.38 93 LEU A O 1
ATOM 748 N N . PHE A 1 94 ? 49.985 11.448 -88.598 1.00 86.00 94 PHE A N 1
ATOM 749 C CA . PHE A 1 94 ? 49.069 11.751 -89.694 1.00 86.00 94 PHE A CA 1
ATOM 750 C C . PHE A 1 94 ? 49.639 12.846 -90.600 1.00 86.00 94 PHE A C 1
ATOM 752 O O . PHE A 1 94 ? 49.683 12.666 -91.816 1.00 86.00 94 PHE A O 1
ATOM 759 N N . ALA A 1 95 ? 50.176 13.925 -90.022 1.00 85.94 95 ALA A N 1
ATOM 760 C CA . ALA A 1 95 ? 50.810 14.998 -90.789 1.00 85.94 95 ALA A CA 1
ATOM 761 C C . ALA A 1 95 ? 52.053 14.526 -91.573 1.00 85.94 95 ALA A C 1
ATOM 763 O O . ALA A 1 95 ? 52.272 14.947 -92.709 1.00 85.94 95 ALA A O 1
ATOM 764 N N . GLN A 1 96 ? 52.876 13.642 -90.996 1.00 82.94 96 GLN A N 1
ATOM 765 C CA . GLN A 1 96 ? 54.044 13.076 -91.685 1.00 82.94 96 GLN A CA 1
ATOM 766 C C . GLN A 1 96 ? 53.664 12.088 -92.785 1.00 82.94 96 GLN A C 1
ATOM 768 O O . GLN A 1 96 ? 54.300 12.085 -93.836 1.00 82.94 96 GLN A O 1
ATOM 773 N N . THR A 1 97 ? 52.616 11.294 -92.566 1.00 83.44 97 THR A N 1
ATOM 774 C CA . THR A 1 97 ? 52.079 10.361 -93.565 1.00 83.44 97 THR A CA 1
ATOM 775 C C . THR A 1 97 ? 51.553 11.127 -94.775 1.00 83.44 97 THR A C 1
ATOM 777 O O . THR A 1 97 ? 51.926 10.811 -95.900 1.00 83.44 97 THR A O 1
ATOM 780 N N . GLN A 1 98 ? 50.785 12.196 -94.544 1.00 84.44 98 GLN A N 1
ATOM 781 C CA . GLN A 1 98 ? 50.275 13.070 -95.601 1.00 84.44 98 GLN A CA 1
ATOM 782 C C . GLN A 1 98 ? 51.413 13.731 -96.399 1.00 84.44 98 GLN A C 1
ATOM 784 O O . GLN A 1 98 ? 51.400 13.743 -97.627 1.00 84.44 98 GLN A O 1
ATOM 789 N N . LYS A 1 99 ? 52.456 14.216 -95.713 1.00 82.00 99 LYS A N 1
ATOM 790 C CA . LYS A 1 99 ? 53.639 14.797 -96.366 1.00 82.00 99 LYS A CA 1
ATOM 791 C C . LYS A 1 99 ? 54.401 13.774 -97.223 1.00 82.00 99 LYS A C 1
ATOM 793 O O . LYS A 1 99 ? 54.917 14.125 -98.281 1.00 82.00 99 LYS A O 1
ATOM 798 N N . LEU A 1 100 ? 54.500 12.525 -96.768 1.00 77.56 100 LEU A N 1
ATOM 799 C CA . LEU A 1 100 ? 55.147 11.440 -97.510 1.00 77.56 100 LEU A CA 1
ATOM 800 C C . LEU A 1 100 ? 54.326 11.036 -98.747 1.00 77.56 100 LEU A C 1
ATOM 802 O O . LEU A 1 100 ? 54.889 10.842 -99.823 1.00 77.56 100 LEU A O 1
ATOM 806 N N . GLU A 1 101 ? 53.002 10.965 -98.614 1.00 80.88 101 GLU A N 1
ATOM 807 C CA . GLU A 1 101 ? 52.059 10.699 -99.707 1.00 80.88 101 GLU A CA 1
ATOM 808 C C . GLU A 1 101 ? 52.164 11.757 -100.823 1.00 80.88 101 GLU A C 1
ATOM 810 O O . GLU A 1 101 ? 52.291 11.415 -102.001 1.00 80.88 101 GLU A O 1
ATOM 815 N N . GLU A 1 102 ? 52.242 13.042 -100.458 1.00 80.38 102 GLU A N 1
ATOM 816 C CA . GLU A 1 102 ? 52.466 14.156 -101.393 1.00 80.38 102 GLU A CA 1
ATOM 817 C C . GLU A 1 102 ? 53.827 14.084 -102.118 1.00 80.38 102 GLU A C 1
ATOM 819 O O . GLU A 1 102 ? 53.946 14.525 -103.265 1.00 80.38 102 GLU A O 1
ATOM 824 N N . GLN A 1 103 ? 54.860 13.524 -101.474 1.00 71.75 103 GLN A N 1
ATOM 825 C CA . GLN A 1 103 ? 56.190 13.335 -102.070 1.00 71.75 103 GLN A CA 1
ATOM 826 C C . GLN A 1 103 ? 56.242 12.151 -103.048 1.00 71.75 103 GLN A C 1
ATOM 828 O O . GLN A 1 103 ? 56.960 12.229 -104.043 1.00 71.75 103 GLN A O 1
ATOM 833 N N . ILE A 1 104 ? 55.472 11.086 -102.804 1.00 69.38 104 ILE A N 1
ATOM 834 C CA . ILE A 1 104 ? 55.388 9.902 -103.679 1.00 69.38 104 ILE A CA 1
ATOM 835 C C . ILE A 1 104 ? 54.557 10.192 -104.943 1.00 69.38 104 ILE A C 1
ATOM 837 O O . ILE A 1 104 ? 54.829 9.630 -106.001 1.00 69.38 104 ILE A O 1
ATOM 841 N N . GLY A 1 105 ? 53.582 11.106 -104.870 1.00 65.94 105 GLY A N 1
ATOM 842 C CA . GLY A 1 105 ? 52.777 11.546 -106.018 1.00 65.94 105 GLY A CA 1
ATOM 843 C C . GLY A 1 105 ? 53.469 12.510 -107.004 1.00 65.94 105 GLY A C 1
ATOM 844 O O . GLY A 1 105 ? 52.852 12.883 -108.003 1.00 65.94 105 GLY A O 1
ATOM 845 N N . ARG A 1 106 ? 54.719 12.941 -106.753 1.00 64.06 106 ARG A N 1
ATOM 846 C CA . ARG A 1 106 ? 55.515 13.845 -107.621 1.00 64.06 106 ARG A CA 1
ATOM 847 C C . ARG A 1 106 ? 56.515 13.087 -108.514 1.00 64.06 106 ARG A C 1
ATOM 849 O O . ARG A 1 106 ? 56.948 11.990 -108.192 1.00 64.06 106 ARG A O 1
ATOM 856 N N . ASP A 1 107 ? 56.885 13.710 -109.640 1.00 55.31 107 ASP A N 1
ATOM 857 C CA . ASP A 1 107 ? 57.717 13.165 -110.734 1.00 55.31 107 ASP A CA 1
ATOM 858 C C . ASP A 1 107 ? 59.003 12.430 -110.253 1.00 55.31 107 ASP A C 1
ATOM 860 O O . ASP A 1 107 ? 59.845 13.044 -109.588 1.00 55.31 107 ASP A O 1
ATOM 864 N N . PRO A 1 108 ? 59.204 11.139 -110.602 1.00 55.09 108 PRO A N 1
ATOM 865 C CA . PRO A 1 108 ? 60.242 10.258 -110.038 1.00 55.09 108 PRO A CA 1
ATOM 866 C C . PRO A 1 108 ? 61.707 10.584 -110.400 1.00 55.09 108 PRO A C 1
ATOM 868 O O . PRO A 1 108 ? 62.601 9.801 -110.079 1.00 55.09 108 PRO A O 1
ATOM 871 N N . ARG A 1 109 ? 61.998 11.707 -111.070 1.00 54.97 109 ARG A N 1
ATOM 872 C CA . ARG A 1 109 ? 63.369 12.105 -111.463 1.00 54.97 109 ARG A CA 1
ATOM 873 C C . ARG A 1 109 ? 64.057 13.092 -110.512 1.00 54.97 109 ARG A C 1
ATOM 875 O O . ARG A 1 109 ? 65.183 13.505 -110.791 1.00 54.97 109 ARG A O 1
ATOM 882 N N . SER A 1 110 ? 63.426 13.481 -109.405 1.00 55.97 110 SER A N 1
ATOM 883 C CA . SER A 1 110 ? 64.048 14.365 -108.415 1.00 55.97 110 SER A CA 1
ATOM 884 C C . SER A 1 110 ? 64.933 13.586 -107.429 1.00 55.97 110 SER A C 1
ATOM 886 O O . SER A 1 110 ? 64.668 12.442 -107.067 1.00 55.97 110 SER A O 1
ATOM 888 N N . SER A 1 111 ? 66.018 14.213 -106.975 1.00 54.38 111 SER A N 1
ATOM 889 C CA . SER A 1 111 ? 67.014 13.691 -106.027 1.00 54.38 111 SER A CA 1
ATOM 890 C C . SER A 1 111 ? 66.473 13.563 -104.589 1.00 54.38 111 SER A C 1
ATOM 892 O O . SER A 1 111 ? 67.075 14.074 -103.650 1.00 54.38 111 SER A O 1
ATOM 894 N N . HIS A 1 112 ? 65.297 12.958 -104.409 1.00 61.88 112 HIS A N 1
ATOM 895 C CA . HIS A 1 112 ? 64.547 12.912 -103.144 1.00 61.88 112 HIS A CA 1
ATOM 896 C C . HIS A 1 112 ? 64.666 11.573 -102.393 1.00 61.88 112 HIS A C 1
ATOM 898 O O . HIS A 1 112 ? 64.110 11.431 -101.310 1.00 61.88 112 HIS A O 1
ATOM 904 N N . ALA A 1 113 ? 65.428 10.596 -102.902 1.00 60.50 113 ALA A N 1
ATOM 905 C CA . ALA A 1 113 ? 65.576 9.278 -102.266 1.00 60.50 113 ALA A CA 1
ATOM 906 C C . ALA A 1 113 ? 66.145 9.339 -100.831 1.00 60.50 113 ALA A C 1
ATOM 908 O O . ALA A 1 113 ? 65.710 8.588 -99.959 1.00 60.50 113 ALA A O 1
ATOM 909 N N . ALA A 1 114 ? 67.078 10.261 -100.564 1.00 64.81 114 ALA A N 1
ATOM 910 C CA . ALA A 1 114 ? 67.635 10.465 -99.224 1.00 64.81 114 ALA A CA 1
ATOM 911 C C . ALA A 1 114 ? 66.630 11.133 -98.263 1.00 64.81 114 ALA A C 1
ATOM 913 O O . ALA A 1 114 ? 66.574 10.781 -97.089 1.00 64.81 114 ALA A O 1
ATOM 914 N N . GLU A 1 115 ? 65.804 12.061 -98.758 1.00 70.44 115 GLU A N 1
ATOM 915 C CA . GLU A 1 115 ? 64.789 12.762 -97.959 1.00 70.44 115 GLU A CA 1
ATOM 916 C C . GLU A 1 115 ? 63.590 11.855 -97.637 1.00 70.44 115 GLU A C 1
ATOM 918 O O . GLU A 1 115 ? 63.099 11.860 -96.509 1.00 70.44 115 GLU A O 1
ATOM 923 N N . LEU A 1 116 ? 63.183 11.003 -98.586 1.00 72.00 116 LEU A N 1
ATOM 924 C CA . LEU A 1 116 ? 62.171 9.959 -98.391 1.00 72.00 116 LEU A CA 1
ATOM 925 C C . LEU A 1 116 ? 62.580 8.967 -97.293 1.00 72.00 116 LEU A C 1
ATOM 927 O O . LEU A 1 116 ? 61.764 8.648 -96.433 1.00 72.00 116 LEU A O 1
ATOM 931 N N . GLY A 1 117 ? 63.843 8.523 -97.276 1.00 72.88 117 GLY A N 1
ATOM 932 C CA . GLY A 1 117 ? 64.362 7.633 -96.230 1.00 72.88 117 GLY A CA 1
ATOM 933 C C . GLY A 1 117 ? 64.358 8.273 -94.837 1.00 72.88 117 GLY A C 1
ATOM 934 O O . GLY A 1 117 ? 63.988 7.624 -93.860 1.00 72.88 117 GLY A O 1
ATOM 935 N N . VAL A 1 118 ? 64.695 9.564 -94.744 1.00 77.75 118 VAL A N 1
ATOM 936 C CA . VAL A 1 118 ? 64.639 10.326 -93.482 1.00 77.75 118 VAL A CA 1
ATOM 937 C C . VAL A 1 118 ? 63.193 10.538 -93.017 1.00 77.75 118 VAL A C 1
ATOM 939 O O . VAL A 1 118 ? 62.907 10.368 -91.831 1.00 77.75 118 VAL A O 1
ATOM 942 N N . ASN A 1 119 ? 62.266 10.859 -93.926 1.00 80.75 119 ASN A N 1
ATOM 943 C CA . ASN A 1 119 ? 60.841 11.004 -93.604 1.00 80.75 119 ASN A CA 1
ATOM 944 C C . ASN A 1 119 ? 60.219 9.668 -93.168 1.00 80.75 119 ASN A C 1
ATOM 946 O O . ASN A 1 119 ? 59.447 9.646 -92.212 1.00 80.75 119 ASN A O 1
ATOM 950 N N . LEU A 1 120 ? 60.604 8.556 -93.804 1.00 81.31 120 LEU A N 1
ATOM 951 C CA . LEU A 1 120 ? 60.156 7.213 -93.439 1.00 81.31 120 LEU A CA 1
ATOM 952 C C . LEU A 1 120 ? 60.684 6.787 -92.059 1.00 81.31 120 LEU A C 1
ATOM 954 O O . LEU A 1 120 ? 59.906 6.326 -91.230 1.00 81.31 120 LEU A O 1
ATOM 958 N N . GLY A 1 121 ? 61.972 7.008 -91.774 1.00 83.31 121 GLY A N 1
ATOM 959 C CA . GLY A 1 121 ? 62.552 6.707 -90.459 1.00 83.31 121 GLY A CA 1
ATOM 960 C C . GLY A 1 121 ? 61.965 7.560 -89.325 1.00 83.31 121 GLY A C 1
ATOM 961 O O . GLY A 1 121 ? 61.793 7.083 -88.200 1.00 83.31 121 GLY A O 1
ATOM 962 N N . LYS A 1 122 ? 61.596 8.816 -89.617 1.00 84.12 122 LYS A N 1
ATOM 963 C CA . LYS A 1 122 ? 60.884 9.685 -88.669 1.00 84.12 122 LYS A CA 1
ATOM 964 C C . LYS A 1 122 ? 59.462 9.186 -88.400 1.00 84.12 122 LYS A C 1
ATOM 966 O O . LYS A 1 122 ? 59.071 9.107 -87.238 1.00 84.12 122 LYS A O 1
ATOM 971 N N . LEU A 1 123 ? 58.743 8.785 -89.449 1.00 85.25 123 LEU A N 1
ATOM 972 C CA . LEU A 1 123 ? 57.406 8.204 -89.342 1.00 85.25 123 LEU A CA 1
ATOM 973 C C . LEU A 1 123 ? 57.422 6.903 -88.527 1.00 85.25 123 LEU A C 1
ATOM 975 O O . LEU A 1 123 ? 56.585 6.706 -87.653 1.00 85.25 123 LEU A O 1
ATOM 979 N N . GLU A 1 124 ? 58.403 6.034 -88.766 1.00 87.56 124 GLU A N 1
ATOM 980 C CA . GLU A 1 124 ? 58.583 4.793 -88.011 1.00 87.56 124 GLU A CA 1
ATOM 981 C C . GLU A 1 124 ? 58.868 5.062 -86.526 1.00 87.56 124 GLU A C 1
ATOM 983 O O . GLU A 1 124 ? 58.284 4.414 -85.654 1.00 87.56 124 GLU A O 1
ATOM 988 N N . SER A 1 125 ? 59.722 6.043 -86.224 1.00 88.44 125 SER A N 1
ATOM 989 C CA . SER A 1 125 ? 60.028 6.446 -84.844 1.00 88.44 125 SER A CA 1
ATOM 990 C C . SER A 1 125 ? 58.799 7.015 -84.134 1.00 88.44 125 SER A C 1
ATOM 992 O O . SER A 1 125 ? 58.509 6.647 -82.995 1.00 88.44 125 SER A O 1
ATOM 994 N N . ASP A 1 126 ? 58.040 7.870 -84.821 1.00 86.94 126 ASP A N 1
ATOM 995 C CA . ASP A 1 126 ? 56.797 8.434 -84.303 1.00 86.94 126 ASP A CA 1
ATOM 996 C C . ASP A 1 126 ? 55.732 7.344 -84.083 1.00 86.94 126 ASP A C 1
ATOM 998 O O . ASP A 1 126 ? 54.973 7.416 -83.115 1.00 86.94 126 ASP A O 1
ATOM 1002 N N . LEU A 1 127 ? 55.715 6.288 -84.910 1.00 88.94 127 LEU A N 1
ATOM 1003 C CA . LEU A 1 127 ? 54.781 5.166 -84.791 1.00 88.94 127 LEU A CA 1
ATOM 1004 C C . LEU A 1 127 ? 55.112 4.322 -83.563 1.00 88.94 127 LEU A C 1
ATOM 1006 O O . LEU A 1 127 ? 54.225 4.004 -82.770 1.00 88.94 127 LEU A O 1
ATOM 1010 N N . HIS A 1 128 ? 56.394 4.014 -83.364 1.00 91.44 128 HIS A N 1
ATOM 1011 C CA . HIS A 1 128 ? 56.864 3.333 -82.161 1.00 91.44 128 HIS A CA 1
ATOM 1012 C C . HIS A 1 128 ? 56.566 4.149 -80.896 1.00 91.44 128 HIS A C 1
ATOM 1014 O O . HIS A 1 128 ? 56.090 3.589 -79.906 1.00 91.44 128 HIS A O 1
ATOM 1020 N N . ALA A 1 129 ? 56.777 5.469 -80.935 1.00 89.44 129 ALA A N 1
ATOM 1021 C CA . ALA A 1 129 ? 56.457 6.360 -79.824 1.00 89.44 129 ALA A CA 1
ATOM 1022 C C . ALA A 1 129 ? 54.948 6.385 -79.519 1.00 89.44 129 ALA A C 1
ATOM 1024 O O . ALA A 1 129 ? 54.555 6.270 -78.357 1.00 89.44 129 ALA A O 1
ATOM 1025 N N . ALA A 1 130 ? 54.093 6.475 -80.545 1.00 89.19 130 ALA A N 1
ATOM 1026 C CA . ALA A 1 130 ? 52.640 6.451 -80.381 1.00 89.19 130 ALA A CA 1
ATOM 1027 C C . ALA A 1 130 ? 52.147 5.111 -79.813 1.00 89.19 130 ALA A C 1
ATOM 1029 O O . ALA A 1 130 ? 51.326 5.103 -78.895 1.00 89.19 130 ALA A O 1
ATOM 1030 N N . LEU A 1 131 ? 52.678 3.980 -80.292 1.00 91.81 131 LEU A N 1
ATOM 1031 C CA . LEU A 1 131 ? 52.338 2.653 -79.770 1.00 91.81 131 LEU A CA 1
ATOM 1032 C C . LEU A 1 131 ? 52.757 2.481 -78.307 1.00 91.81 131 LEU A C 1
ATOM 1034 O O . LEU A 1 131 ? 51.981 1.954 -77.511 1.00 91.81 131 LEU A O 1
ATOM 1038 N N . ALA A 1 132 ? 53.952 2.941 -77.930 1.00 92.19 132 ALA A N 1
ATOM 1039 C CA . ALA A 1 132 ? 54.402 2.905 -76.540 1.00 92.19 132 ALA A CA 1
ATOM 1040 C C . ALA A 1 132 ? 53.514 3.774 -75.631 1.00 92.19 132 ALA A C 1
ATOM 1042 O O . ALA A 1 132 ? 53.116 3.338 -74.549 1.00 92.19 132 ALA A O 1
ATOM 1043 N N . ALA A 1 133 ? 53.148 4.976 -76.088 1.00 92.31 133 ALA A N 1
ATOM 1044 C CA . ALA A 1 133 ? 52.262 5.874 -75.352 1.00 92.31 133 ALA A CA 1
ATOM 1045 C C . ALA A 1 133 ? 50.841 5.301 -75.195 1.00 92.31 133 ALA A C 1
ATOM 1047 O O . ALA A 1 133 ? 50.249 5.430 -74.123 1.00 92.31 133 ALA A O 1
ATOM 1048 N N . LEU A 1 134 ? 50.300 4.647 -76.230 1.00 93.31 134 LEU A N 1
ATOM 1049 C CA . LEU A 1 134 ? 48.990 3.993 -76.175 1.00 93.31 134 LEU A CA 1
ATOM 1050 C C . LEU A 1 134 ? 48.985 2.784 -75.236 1.00 93.31 134 LEU A C 1
ATOM 1052 O O . LEU A 1 134 ? 48.073 2.679 -74.423 1.00 93.31 134 LEU A O 1
ATOM 1056 N N . LYS A 1 135 ? 50.017 1.929 -75.274 1.00 94.56 135 LYS A N 1
ATOM 1057 C CA . LYS A 1 135 ? 50.153 0.798 -74.338 1.00 94.56 135 LYS A CA 1
ATOM 1058 C C . LYS A 1 135 ? 50.184 1.258 -72.883 1.00 94.56 135 LYS A C 1
ATOM 1060 O O . LYS A 1 135 ? 49.445 0.736 -72.060 1.00 94.56 135 LYS A O 1
ATOM 1065 N N . LYS A 1 136 ? 50.960 2.304 -72.581 1.00 93.81 136 LYS A N 1
ATOM 1066 C CA . LYS A 1 136 ? 50.980 2.896 -71.237 1.00 93.81 136 LYS A CA 1
ATOM 1067 C C . LYS A 1 136 ? 49.596 3.403 -70.814 1.00 93.81 136 LYS A C 1
ATOM 1069 O O . LYS A 1 136 ? 49.204 3.245 -69.667 1.00 93.81 136 LYS A O 1
ATOM 1074 N N . LYS A 1 137 ? 48.836 4.009 -71.734 1.00 93.19 137 LYS A N 1
ATOM 1075 C CA . LYS A 1 137 ? 47.470 4.469 -71.443 1.00 93.19 137 LYS A CA 1
ATOM 1076 C C . LYS A 1 137 ? 46.475 3.333 -71.243 1.00 93.19 137 LYS A C 1
ATOM 1078 O O . LYS A 1 137 ? 45.564 3.494 -70.440 1.00 93.19 137 LYS A O 1
ATOM 1083 N N . GLU A 1 138 ? 46.643 2.221 -71.944 1.00 95.00 138 GLU A N 1
ATOM 1084 C CA . GLU A 1 138 ? 45.864 1.008 -71.707 1.00 95.00 138 GLU A CA 1
ATOM 1085 C C . GLU A 1 138 ? 46.139 0.440 -70.307 1.00 95.00 138 GLU A C 1
ATOM 1087 O O . GLU A 1 138 ? 45.193 0.158 -69.577 1.00 95.00 138 GLU A O 1
ATOM 1092 N N . GLU A 1 139 ? 47.405 0.362 -69.892 1.00 96.38 139 GLU A N 1
ATOM 1093 C CA . GLU A 1 139 ? 47.793 -0.050 -68.534 1.00 96.38 139 GLU A CA 1
ATOM 1094 C C . GLU A 1 139 ? 47.215 0.896 -67.464 1.00 96.38 139 GLU A C 1
ATOM 1096 O O . GLU A 1 139 ? 46.550 0.438 -66.533 1.00 96.38 139 GLU A O 1
ATOM 1101 N N . ASP A 1 140 ? 47.377 2.216 -67.638 1.00 95.69 140 ASP A N 1
ATOM 1102 C CA . ASP A 1 140 ? 46.802 3.236 -66.746 1.00 95.69 140 ASP A CA 1
ATOM 1103 C C . ASP A 1 140 ? 45.267 3.085 -66.633 1.00 95.69 140 ASP A C 1
ATOM 1105 O O . ASP A 1 140 ? 44.689 3.256 -65.554 1.00 95.69 140 ASP A O 1
ATOM 1109 N N . LEU A 1 141 ? 44.585 2.787 -67.748 1.00 96.81 141 LEU A N 1
ATOM 1110 C CA . LEU A 1 141 ? 43.134 2.596 -67.786 1.00 96.81 141 LEU A CA 1
ATOM 1111 C C . LEU A 1 141 ? 42.723 1.319 -67.048 1.00 96.81 141 LEU A C 1
ATOM 1113 O O . LEU A 1 141 ? 41.805 1.368 -66.231 1.00 96.81 141 LEU A O 1
ATOM 1117 N N . GLN A 1 142 ? 43.421 0.205 -67.277 1.00 97.56 142 GLN A N 1
ATOM 1118 C CA . GLN A 1 142 ? 43.181 -1.051 -66.562 1.00 97.56 142 GLN A CA 1
ATOM 1119 C C . GLN A 1 142 ? 43.387 -0.8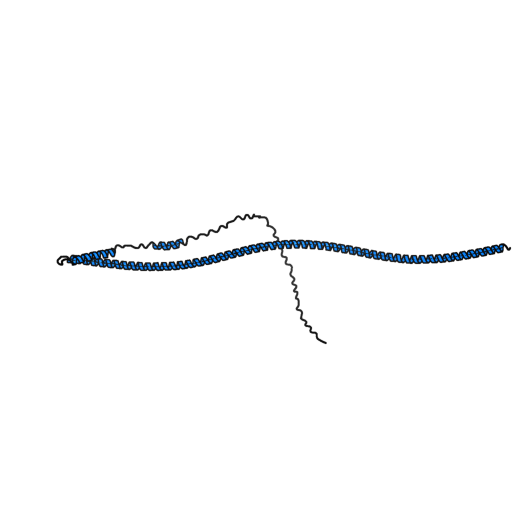83 -65.048 1.00 97.56 142 GLN A C 1
ATOM 1121 O O . GLN A 1 142 ? 42.614 -1.411 -64.244 1.00 97.56 142 GLN A O 1
ATOM 1126 N N . ASP A 1 143 ? 44.391 -0.111 -64.629 1.00 97.62 143 ASP A N 1
ATOM 1127 C CA . ASP A 1 143 ? 44.611 0.236 -63.223 1.00 97.62 143 ASP A CA 1
ATOM 1128 C C . ASP A 1 143 ? 43.471 1.077 -62.646 1.00 97.62 143 ASP A C 1
ATOM 1130 O O . ASP A 1 143 ? 42.974 0.794 -61.548 1.00 97.62 143 ASP A O 1
ATOM 1134 N N . ALA A 1 144 ? 43.010 2.082 -63.393 1.00 96.94 144 ALA A N 1
ATOM 1135 C CA . ALA A 1 144 ? 41.872 2.902 -62.999 1.00 96.94 144 ALA A CA 1
ATOM 1136 C C . ALA A 1 144 ? 40.581 2.074 -62.876 1.00 96.94 144 ALA A C 1
ATOM 1138 O O . ALA A 1 144 ? 39.850 2.227 -61.896 1.00 96.94 144 ALA A O 1
ATOM 1139 N N . GLU A 1 145 ? 40.319 1.155 -63.807 1.00 97.44 145 GLU A N 1
ATOM 1140 C CA . GLU A 1 145 ? 39.170 0.244 -63.765 1.00 97.44 145 GLU A CA 1
ATOM 1141 C C . GLU A 1 145 ? 39.216 -0.676 -62.539 1.00 97.44 145 GLU A C 1
ATOM 1143 O O . GLU A 1 145 ? 38.226 -0.784 -61.806 1.00 97.44 145 GLU A O 1
ATOM 1148 N N . ARG A 1 146 ? 40.379 -1.281 -62.249 1.00 98.06 146 ARG A N 1
ATOM 1149 C CA . ARG A 1 146 ? 40.579 -2.095 -61.037 1.00 98.06 146 ARG A CA 1
ATOM 1150 C C . ARG A 1 146 ? 40.313 -1.289 -59.767 1.00 98.06 146 ARG A C 1
ATOM 1152 O O . ARG A 1 146 ? 39.657 -1.787 -58.848 1.00 98.06 146 ARG A O 1
ATOM 1159 N N . LYS A 1 147 ? 40.774 -0.036 -59.722 1.00 97.88 147 LYS A N 1
ATOM 1160 C CA . LYS A 1 147 ? 40.545 0.867 -58.588 1.00 97.88 147 LYS A CA 1
ATOM 1161 C C . LYS A 1 147 ? 39.064 1.198 -58.411 1.00 97.88 147 LYS A C 1
ATOM 1163 O O . LYS A 1 147 ? 38.551 1.072 -57.302 1.00 97.88 147 LYS A O 1
ATOM 1168 N N . VAL A 1 148 ? 38.362 1.554 -59.488 1.00 97.94 148 VAL A N 1
ATOM 1169 C CA . VAL A 1 148 ? 36.918 1.846 -59.450 1.00 97.94 148 VAL A CA 1
ATOM 1170 C C . VAL A 1 148 ? 36.126 0.632 -58.969 1.00 97.94 148 VAL A C 1
ATOM 1172 O O . VAL A 1 148 ? 35.240 0.777 -58.127 1.00 97.94 148 VAL A O 1
ATOM 1175 N N . LEU A 1 149 ? 36.467 -0.572 -59.436 1.00 98.12 149 LEU A N 1
ATOM 1176 C CA . LEU A 1 149 ? 35.816 -1.799 -58.980 1.00 98.12 149 LEU A CA 1
ATOM 1177 C C . LEU A 1 149 ? 36.054 -2.057 -57.482 1.00 98.12 149 LEU A C 1
ATOM 1179 O O . LEU A 1 149 ? 35.131 -2.459 -56.769 1.00 98.12 149 LEU A O 1
ATOM 1183 N N . SER A 1 150 ? 37.269 -1.803 -56.985 1.00 97.75 150 SER A N 1
ATOM 1184 C CA . SER A 1 150 ? 37.580 -1.897 -55.553 1.00 97.75 150 SER A CA 1
ATOM 1185 C C . SER A 1 150 ? 36.754 -0.907 -54.729 1.00 97.75 150 SER A C 1
ATOM 1187 O O . SER A 1 150 ? 36.077 -1.310 -53.783 1.00 97.75 150 SER A O 1
ATOM 1189 N N . GLU A 1 151 ? 36.730 0.368 -55.129 1.00 97.62 151 GLU A N 1
ATOM 1190 C CA . GLU A 1 151 ? 35.948 1.414 -54.456 1.00 97.62 151 GLU A CA 1
ATOM 1191 C C . GLU A 1 151 ? 34.445 1.094 -54.466 1.00 97.62 151 GLU A C 1
ATOM 1193 O O . GLU A 1 151 ? 33.759 1.262 -53.458 1.00 97.62 151 GLU A O 1
ATOM 1198 N N . TYR A 1 152 ? 33.924 0.573 -55.579 1.00 97.88 152 TYR A N 1
ATOM 1199 C CA . TYR A 1 152 ? 32.532 0.142 -55.688 1.00 97.88 152 TYR A CA 1
ATOM 1200 C C . TYR A 1 152 ? 32.192 -0.969 -54.682 1.00 97.88 152 TYR A C 1
ATOM 1202 O O . TYR A 1 152 ? 31.163 -0.915 -54.000 1.00 97.88 152 TYR A O 1
ATOM 1210 N N . ASN A 1 153 ? 33.074 -1.961 -54.540 1.00 97.81 153 ASN A N 1
ATOM 1211 C CA . ASN A 1 153 ? 32.900 -3.040 -53.571 1.00 97.81 153 ASN A CA 1
ATOM 1212 C C . ASN A 1 153 ? 32.952 -2.534 -52.122 1.00 97.81 153 ASN A C 1
ATOM 1214 O O . ASN A 1 153 ? 32.161 -2.986 -51.291 1.00 97.81 153 ASN A O 1
ATOM 1218 N N . GLU A 1 154 ? 33.840 -1.589 -51.814 1.00 98.31 154 GLU A N 1
ATOM 1219 C CA . GLU A 1 154 ? 33.916 -0.944 -50.498 1.00 98.31 154 GLU A CA 1
ATOM 1220 C C . GLU A 1 154 ? 32.645 -0.152 -50.175 1.00 98.31 154 GLU A C 1
ATOM 1222 O O . GLU A 1 154 ? 32.076 -0.323 -49.095 1.00 98.31 154 GLU A O 1
ATOM 1227 N N . ILE A 1 155 ? 32.142 0.642 -51.126 1.00 98.19 155 ILE A N 1
ATOM 1228 C CA . ILE A 1 155 ? 30.887 1.393 -50.980 1.00 98.19 155 ILE A CA 1
ATOM 1229 C C . ILE A 1 155 ? 29.716 0.439 -50.726 1.00 98.19 155 ILE A C 1
ATOM 1231 O O . ILE A 1 155 ? 28.909 0.674 -49.828 1.00 98.19 155 ILE A O 1
ATOM 1235 N N . ASN A 1 156 ? 29.633 -0.669 -51.464 1.00 98.25 156 ASN A N 1
ATOM 1236 C CA . ASN A 1 156 ? 28.580 -1.663 -51.264 1.00 98.25 156 ASN A CA 1
ATOM 1237 C C . ASN A 1 156 ? 28.649 -2.337 -49.888 1.00 98.25 156 ASN A C 1
ATOM 1239 O O . ASN A 1 156 ? 27.605 -2.596 -49.283 1.00 98.25 156 ASN A O 1
ATOM 1243 N N . ARG A 1 157 ? 29.852 -2.612 -49.368 1.00 98.44 157 ARG A N 1
ATOM 1244 C CA . ARG A 1 157 ? 30.023 -3.121 -47.997 1.00 98.44 157 ARG A CA 1
ATOM 1245 C C . ARG A 1 157 ? 29.580 -2.081 -46.971 1.00 98.44 157 ARG A C 1
ATOM 1247 O O . ARG A 1 157 ? 28.759 -2.398 -46.116 1.00 98.44 157 ARG A O 1
ATOM 1254 N N . ALA A 1 158 ? 30.039 -0.838 -47.109 1.00 97.94 158 ALA A N 1
ATOM 1255 C CA . ALA A 1 158 ? 29.660 0.258 -46.221 1.00 97.94 158 ALA A CA 1
ATOM 1256 C C . ALA A 1 158 ? 28.141 0.505 -46.215 1.00 97.94 158 ALA A C 1
ATOM 1258 O O . ALA A 1 158 ? 27.558 0.732 -45.157 1.00 97.94 158 ALA A O 1
ATOM 1259 N N . ARG A 1 159 ? 27.481 0.396 -47.376 1.00 98.44 159 ARG A N 1
ATOM 1260 C CA . ARG A 1 159 ? 26.022 0.503 -47.496 1.00 98.44 159 ARG A CA 1
ATOM 1261 C C . ARG A 1 159 ? 25.296 -0.595 -46.716 1.00 98.44 159 ARG A C 1
ATOM 1263 O O . ARG A 1 159 ? 24.384 -0.282 -45.960 1.00 98.44 159 ARG A O 1
ATOM 1270 N N . LYS A 1 160 ? 25.704 -1.859 -46.867 1.00 98.44 160 LYS A N 1
ATOM 1271 C CA . LYS A 1 160 ? 25.111 -2.985 -46.120 1.00 98.44 160 LYS A CA 1
ATOM 1272 C C . LYS A 1 160 ? 25.338 -2.855 -44.613 1.00 98.44 160 LYS A C 1
ATOM 1274 O O . LYS A 1 160 ? 24.466 -3.196 -43.821 1.00 98.44 160 LYS A O 1
ATOM 1279 N N . ASP A 1 161 ? 26.502 -2.362 -44.205 1.00 98.38 161 ASP A N 1
ATOM 1280 C CA . ASP A 1 161 ? 26.802 -2.108 -42.794 1.00 98.38 161 ASP A CA 1
ATOM 1281 C C . ASP A 1 161 ? 25.927 -0.995 -42.216 1.00 98.38 161 ASP A C 1
ATOM 1283 O O . ASP A 1 161 ? 25.468 -1.108 -41.079 1.00 98.38 161 ASP A O 1
ATOM 1287 N N . LEU A 1 162 ? 25.672 0.058 -42.998 1.00 98.50 162 LEU A N 1
ATOM 1288 C CA . LEU A 1 162 ? 24.770 1.138 -42.612 1.00 98.50 162 LEU A CA 1
ATOM 1289 C C . LEU A 1 162 ? 23.332 0.632 -42.455 1.00 98.50 162 LEU A C 1
ATOM 1291 O O . LEU A 1 162 ? 22.734 0.866 -41.412 1.00 98.50 162 LEU A O 1
ATOM 1295 N N . GLU A 1 163 ? 22.826 -0.127 -43.427 1.00 98.50 163 GLU A N 1
ATOM 1296 C CA . GLU A 1 163 ? 21.479 -0.714 -43.390 1.00 98.50 163 GLU A CA 1
ATOM 1297 C C . GLU A 1 163 ? 21.280 -1.618 -42.162 1.00 98.50 163 GLU A C 1
ATOM 1299 O O . GLU A 1 163 ? 20.270 -1.520 -41.463 1.00 98.50 163 GLU A O 1
ATOM 1304 N N . ARG A 1 164 ? 22.284 -2.439 -41.818 1.00 98.62 164 ARG A N 1
ATOM 1305 C CA . ARG A 1 164 ? 22.255 -3.246 -40.585 1.00 98.62 164 ARG A CA 1
ATOM 1306 C C . ARG A 1 164 ? 22.159 -2.379 -39.331 1.00 98.62 164 ARG A C 1
ATOM 1308 O O . ARG A 1 164 ? 21.318 -2.634 -38.474 1.00 98.62 164 ARG A O 1
ATOM 1315 N N . ARG A 1 165 ? 22.986 -1.335 -39.232 1.00 98.31 165 ARG A N 1
ATOM 1316 C CA . ARG A 1 165 ? 22.976 -0.419 -38.079 1.00 98.31 165 ARG A CA 1
ATOM 1317 C C . ARG A 1 165 ? 21.671 0.362 -37.968 1.00 98.31 165 ARG A C 1
ATOM 1319 O O . ARG A 1 165 ? 21.222 0.623 -36.859 1.00 98.31 165 ARG A O 1
ATOM 1326 N N . GLU A 1 166 ? 21.071 0.748 -39.087 1.00 98.50 166 GLU A N 1
ATOM 1327 C CA . GLU A 1 166 ? 19.753 1.385 -39.105 1.00 98.50 166 GLU A CA 1
ATOM 1328 C C . GLU A 1 166 ? 18.683 0.436 -38.555 1.00 98.50 166 GLU A C 1
ATOM 1330 O O . GLU A 1 166 ? 17.900 0.845 -37.696 1.00 98.50 166 GLU A O 1
ATOM 1335 N N . GLY A 1 167 ? 18.717 -0.841 -38.952 1.00 98.50 167 GLY A N 1
ATOM 1336 C CA . GLY A 1 167 ? 17.873 -1.889 -38.373 1.00 98.50 167 GLY A CA 1
ATOM 1337 C C . GLY A 1 167 ? 18.051 -2.029 -36.857 1.00 98.50 167 GLY A C 1
AT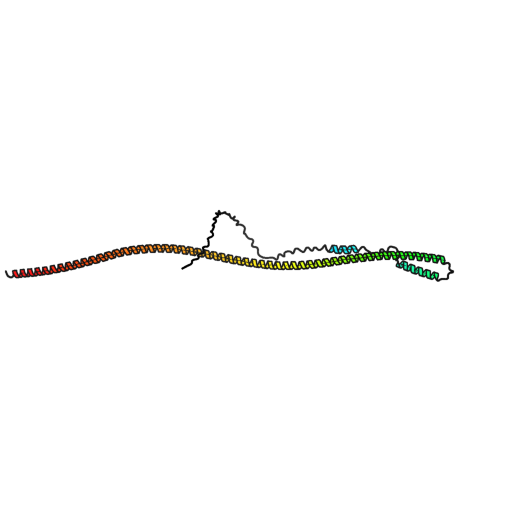OM 1338 O O . GLY A 1 167 ? 17.068 -1.994 -36.115 1.00 98.50 167 GLY A O 1
ATOM 1339 N N . ASP A 1 168 ? 19.297 -2.095 -36.382 1.00 98.50 168 ASP A N 1
ATOM 1340 C CA . ASP A 1 168 ? 19.607 -2.175 -34.947 1.00 98.50 168 ASP A CA 1
ATOM 1341 C C . ASP A 1 168 ? 19.099 -0.943 -34.177 1.00 98.50 168 ASP A C 1
ATOM 1343 O O . ASP A 1 168 ? 18.573 -1.066 -33.069 1.00 98.50 168 ASP A O 1
ATOM 1347 N N . ILE A 1 169 ? 19.217 0.255 -34.760 1.00 98.44 169 ILE A N 1
ATOM 1348 C CA . ILE A 1 169 ? 18.716 1.500 -34.161 1.00 98.44 169 ILE A CA 1
ATOM 1349 C C . ILE A 1 169 ? 17.191 1.473 -34.045 1.00 98.44 169 ILE A C 1
ATOM 1351 O O . ILE A 1 169 ? 16.658 1.888 -33.015 1.00 98.44 169 ILE A O 1
ATOM 1355 N N . VAL A 1 170 ? 16.482 1.007 -35.074 1.00 98.69 170 VAL A N 1
ATOM 1356 C CA . VAL A 1 170 ? 15.018 0.885 -35.034 1.00 98.69 170 VAL A CA 1
ATOM 1357 C C . VAL A 1 170 ? 14.599 -0.115 -33.957 1.00 98.69 170 VAL A C 1
ATOM 1359 O O . VAL A 1 170 ? 13.761 0.218 -33.120 1.00 98.69 170 VAL A O 1
ATOM 1362 N N . ALA A 1 171 ? 15.236 -1.287 -33.897 1.00 98.62 171 ALA A N 1
ATOM 1363 C CA . ALA A 1 171 ? 14.948 -2.293 -32.876 1.00 98.62 171 ALA A CA 1
ATOM 1364 C C . ALA A 1 171 ? 15.215 -1.768 -31.452 1.00 98.62 171 ALA A C 1
ATOM 1366 O O . ALA A 1 171 ? 14.406 -1.965 -30.543 1.00 98.62 171 ALA A O 1
ATOM 1367 N N . ALA A 1 172 ? 16.323 -1.045 -31.254 1.00 98.56 172 ALA A N 1
ATOM 1368 C CA . ALA A 1 172 ? 16.653 -0.427 -29.974 1.00 98.56 172 ALA A CA 1
ATOM 1369 C C . ALA A 1 172 ? 15.628 0.640 -29.559 1.00 98.56 172 ALA A C 1
ATOM 1371 O O . ALA A 1 172 ? 15.266 0.705 -28.385 1.00 98.56 172 ALA A O 1
ATOM 1372 N N . ARG A 1 173 ? 15.131 1.446 -30.508 1.00 98.44 173 ARG A N 1
ATOM 1373 C CA . ARG A 1 173 ? 14.078 2.442 -30.252 1.00 98.44 173 ARG A CA 1
ATOM 1374 C C . ARG A 1 173 ? 12.764 1.791 -29.844 1.00 98.44 173 ARG A C 1
ATOM 1376 O O . ARG A 1 173 ? 12.183 2.221 -28.858 1.00 98.44 173 ARG A O 1
ATOM 1383 N N . MET A 1 174 ? 12.342 0.738 -30.543 1.00 98.50 174 MET A N 1
ATOM 1384 C CA . MET A 1 174 ? 11.130 -0.002 -30.175 1.00 98.50 174 MET A CA 1
ATOM 1385 C C . MET A 1 174 ? 11.238 -0.568 -28.757 1.00 98.50 174 MET A C 1
ATOM 1387 O O . MET A 1 174 ? 10.325 -0.412 -27.957 1.00 98.50 174 MET A O 1
ATOM 1391 N N . LYS A 1 175 ? 12.388 -1.159 -28.408 1.00 98.69 175 LYS A N 1
ATOM 1392 C CA . LYS A 1 175 ? 12.631 -1.660 -27.049 1.00 98.69 175 LYS A CA 1
ATOM 1393 C C . LYS A 1 175 ? 12.634 -0.545 -25.998 1.00 98.69 175 LYS A C 1
ATOM 1395 O O . LYS A 1 175 ? 12.201 -0.758 -24.869 1.00 98.69 175 LYS A O 1
ATOM 1400 N N . GLN A 1 176 ? 13.165 0.627 -26.335 1.00 98.62 176 GLN A N 1
ATOM 1401 C CA . GLN A 1 176 ? 13.123 1.779 -25.440 1.00 98.62 176 GLN A CA 1
ATOM 1402 C C . GLN A 1 176 ? 11.676 2.217 -25.191 1.00 98.62 176 GLN A C 1
ATOM 1404 O O . GLN A 1 176 ? 11.302 2.397 -24.039 1.00 98.62 176 GLN A O 1
ATOM 1409 N N . GLU A 1 177 ? 10.868 2.332 -26.242 1.00 98.56 177 GLU A N 1
ATOM 1410 C CA . GLU A 1 177 ? 9.458 2.719 -26.146 1.00 98.56 177 GLU A CA 1
ATOM 1411 C C . GLU A 1 177 ? 8.652 1.733 -25.288 1.00 98.56 177 GLU A C 1
ATOM 1413 O O . GLU A 1 177 ? 7.915 2.154 -24.400 1.00 98.56 177 GLU A O 1
ATOM 1418 N N . THR A 1 178 ? 8.862 0.421 -25.458 1.00 98.62 178 THR A N 1
ATOM 1419 C CA . THR A 1 178 ? 8.203 -0.586 -24.608 1.00 98.62 178 THR A CA 1
ATOM 1420 C C . THR A 1 178 ? 8.591 -0.445 -23.137 1.00 98.62 178 THR A C 1
ATOM 1422 O O . THR A 1 178 ? 7.731 -0.519 -22.268 1.00 98.62 178 THR A O 1
ATOM 1425 N N . LEU A 1 179 ? 9.873 -0.200 -22.843 1.00 98.62 179 LEU A N 1
ATOM 1426 C CA . LEU A 1 179 ? 10.342 -0.021 -21.464 1.00 98.62 179 LEU A CA 1
ATOM 1427 C C . LEU A 1 179 ? 9.827 1.282 -20.837 1.00 98.62 179 LEU A C 1
ATOM 1429 O O . LEU A 1 179 ? 9.550 1.322 -19.641 1.00 98.62 179 LEU A O 1
ATOM 1433 N N . GLU A 1 180 ? 9.712 2.354 -21.622 1.00 98.56 180 GLU A N 1
ATOM 1434 C CA . GLU A 1 180 ? 9.132 3.621 -21.166 1.00 98.56 180 GLU A CA 1
ATOM 1435 C C . GLU A 1 180 ? 7.651 3.455 -20.807 1.00 98.56 180 GLU A C 1
ATOM 1437 O O . GLU A 1 180 ? 7.208 3.978 -19.783 1.00 98.56 180 GLU A O 1
ATOM 1442 N N . GLU A 1 181 ? 6.909 2.678 -21.595 1.00 98.56 181 GLU A N 1
ATOM 1443 C CA . GLU A 1 181 ? 5.505 2.375 -21.328 1.00 98.56 181 GLU A CA 1
ATOM 1444 C C . GLU A 1 181 ? 5.325 1.474 -20.096 1.00 98.56 181 GLU A C 1
ATOM 1446 O O . GLU A 1 181 ? 4.505 1.774 -19.227 1.00 98.56 181 GLU A O 1
ATOM 1451 N N . GLU A 1 182 ? 6.142 0.426 -19.952 1.00 98.62 182 GLU A N 1
ATOM 1452 C CA . GLU A 1 182 ? 6.162 -0.417 -18.748 1.00 98.62 182 GLU A CA 1
ATOM 1453 C C . GLU A 1 182 ? 6.469 0.406 -17.488 1.00 98.62 182 GLU A C 1
ATOM 1455 O O . GLU A 1 182 ? 5.799 0.266 -16.463 1.00 98.62 182 GL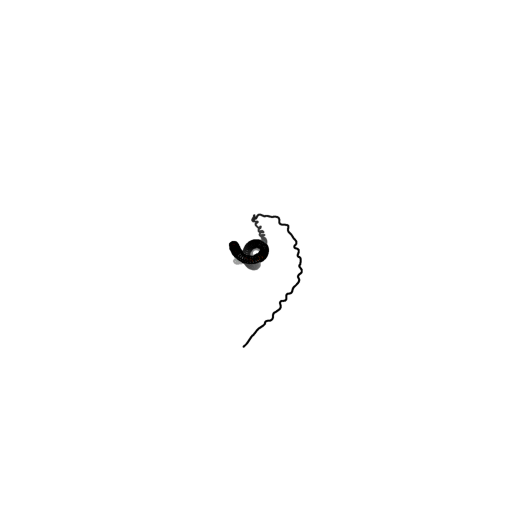U A O 1
ATOM 1460 N N . LEU A 1 183 ? 7.442 1.321 -17.566 1.00 98.69 183 LEU A N 1
ATOM 1461 C CA . LEU A 1 183 ? 7.780 2.222 -16.466 1.00 98.69 183 LEU A CA 1
ATOM 1462 C C . LEU A 1 183 ? 6.630 3.184 -16.144 1.00 98.69 183 LEU A C 1
ATOM 1464 O O . LEU A 1 183 ? 6.361 3.462 -14.972 1.00 98.69 183 LEU A O 1
ATOM 1468 N N . ARG A 1 184 ? 5.946 3.709 -17.166 1.00 98.62 184 ARG A N 1
ATOM 1469 C CA . ARG A 1 184 ? 4.771 4.570 -16.993 1.00 98.62 184 ARG A CA 1
ATOM 1470 C C . ARG A 1 184 ? 3.661 3.819 -16.260 1.00 98.62 184 ARG A C 1
ATOM 1472 O O . ARG A 1 184 ? 3.097 4.372 -15.316 1.00 98.62 184 ARG A O 1
ATOM 1479 N N . GLN A 1 185 ? 3.384 2.577 -16.653 1.00 98.69 185 GLN A N 1
ATOM 1480 C CA . GLN A 1 185 ? 2.364 1.751 -16.014 1.00 98.69 185 GLN A CA 1
ATOM 1481 C C . GLN A 1 185 ? 2.737 1.418 -14.565 1.00 98.69 185 GLN A C 1
ATOM 1483 O O . GLN A 1 185 ? 1.938 1.659 -13.663 1.00 98.69 185 GLN A O 1
ATOM 1488 N N . ALA A 1 186 ? 3.979 0.997 -14.315 1.00 98.50 186 ALA A N 1
ATOM 1489 C CA . ALA A 1 186 ? 4.461 0.711 -12.965 1.00 98.50 186 ALA A CA 1
ATOM 1490 C C . ALA A 1 186 ? 4.366 1.932 -12.029 1.00 98.50 186 ALA A C 1
ATOM 1492 O O . ALA A 1 186 ? 4.038 1.793 -10.853 1.00 98.50 186 ALA A O 1
ATOM 1493 N N . ASN A 1 187 ? 4.613 3.143 -12.543 1.00 98.69 187 ASN A N 1
ATOM 1494 C CA . ASN A 1 187 ? 4.452 4.375 -11.768 1.00 98.69 187 ASN A CA 1
ATOM 1495 C C . ASN A 1 187 ? 2.987 4.668 -11.414 1.00 98.69 187 ASN A C 1
ATOM 1497 O O . ASN A 1 187 ? 2.719 5.157 -10.316 1.00 98.69 187 ASN A O 1
ATOM 1501 N N . ILE A 1 188 ? 2.045 4.386 -12.320 1.00 98.62 188 ILE A N 1
ATOM 1502 C CA . ILE A 1 188 ? 0.607 4.525 -12.044 1.00 98.62 188 ILE A CA 1
ATOM 1503 C C . ILE A 1 188 ? 0.183 3.530 -10.965 1.00 98.62 188 ILE A C 1
ATOM 1505 O O . ILE A 1 188 ? -0.465 3.925 -9.996 1.00 98.62 188 ILE A O 1
ATOM 1509 N N . ASP A 1 189 ? 0.599 2.273 -11.094 1.00 98.69 189 ASP A N 1
ATOM 1510 C CA . ASP A 1 189 ? 0.263 1.221 -10.136 1.00 98.69 189 ASP A CA 1
ATOM 1511 C C . ASP A 1 189 ? 0.833 1.546 -8.747 1.00 98.69 189 ASP A C 1
ATOM 1513 O O . ASP A 1 189 ? 0.130 1.451 -7.741 1.00 98.69 189 ASP A O 1
ATOM 1517 N N . LEU A 1 190 ? 2.080 2.028 -8.685 1.00 98.62 190 LEU A N 1
ATOM 1518 C CA . LEU A 1 190 ? 2.713 2.455 -7.437 1.00 98.62 190 LEU A CA 1
ATOM 1519 C C . LEU A 1 190 ? 1.994 3.654 -6.804 1.00 98.62 190 LEU A C 1
ATOM 1521 O O . LEU A 1 190 ? 1.818 3.688 -5.586 1.00 98.62 190 LEU A O 1
ATOM 1525 N N . ALA A 1 191 ? 1.552 4.626 -7.606 1.00 98.56 191 ALA A N 1
ATOM 1526 C CA . ALA A 1 191 ? 0.763 5.751 -7.108 1.00 98.56 191 ALA A CA 1
ATOM 1527 C C . ALA A 1 191 ? -0.591 5.287 -6.543 1.00 98.56 191 ALA A C 1
ATOM 1529 O O . ALA A 1 191 ? -0.977 5.733 -5.463 1.00 98.56 191 ALA A O 1
ATOM 1530 N N . SER A 1 192 ? -1.264 4.349 -7.219 1.00 98.62 192 SER A N 1
ATOM 1531 C CA . SER A 1 192 ? -2.521 3.746 -6.753 1.00 98.62 192 SER A CA 1
ATOM 1532 C C . SER A 1 192 ? -2.342 2.975 -5.440 1.00 98.62 192 SER A C 1
ATOM 1534 O O . SER A 1 192 ? -3.146 3.105 -4.517 1.00 98.62 192 SER A O 1
ATOM 1536 N N . GLN A 1 193 ? -1.264 2.199 -5.314 1.00 98.69 193 GLN A N 1
ATOM 1537 C CA . GLN A 1 193 ? -0.940 1.496 -4.069 1.00 98.69 193 GLN A CA 1
ATOM 1538 C C . GLN A 1 193 ? -0.626 2.474 -2.933 1.00 98.69 193 GLN A C 1
ATOM 1540 O O . GLN A 1 193 ? -1.036 2.263 -1.793 1.00 98.69 193 GLN A O 1
ATOM 1545 N N . ALA A 1 194 ? 0.077 3.572 -3.223 1.00 98.56 194 ALA A N 1
ATOM 1546 C CA . ALA A 1 194 ? 0.372 4.595 -2.224 1.00 98.56 194 ALA A CA 1
ATOM 1547 C C . ALA A 1 194 ? -0.904 5.272 -1.699 1.00 98.56 194 ALA A C 1
ATOM 1549 O O . ALA A 1 194 ? -0.993 5.533 -0.496 1.00 98.56 194 ALA A O 1
ATOM 1550 N N . THR A 1 195 ? -1.893 5.519 -2.567 1.00 98.56 195 THR A N 1
ATOM 1551 C CA . THR A 1 195 ? -3.203 6.037 -2.147 1.00 98.56 195 THR A CA 1
ATOM 1552 C C . THR A 1 195 ? -3.967 5.026 -1.296 1.00 98.56 195 THR A C 1
ATOM 1554 O O . THR A 1 195 ? -4.407 5.382 -0.209 1.00 98.56 195 THR A O 1
ATOM 1557 N N . GLU A 1 196 ? -4.014 3.752 -1.701 1.00 98.69 196 GLU A N 1
ATOM 1558 C CA . GLU A 1 196 ? -4.697 2.692 -0.943 1.00 98.69 196 GLU A CA 1
ATOM 1559 C C . GLU A 1 196 ? -4.094 2.507 0.460 1.00 98.69 196 GLU A C 1
ATOM 1561 O O . GLU A 1 196 ? -4.809 2.432 1.459 1.00 98.69 196 GLU A O 1
ATOM 1566 N N . ILE A 1 197 ? -2.761 2.515 0.569 1.00 98.69 197 ILE A N 1
ATOM 1567 C CA . ILE A 1 197 ? -2.067 2.473 1.864 1.00 98.69 197 ILE A CA 1
ATOM 1568 C C . ILE A 1 197 ? -2.417 3.701 2.717 1.00 98.69 197 ILE A C 1
ATOM 1570 O O . ILE A 1 197 ? -2.523 3.591 3.942 1.00 98.69 197 ILE A O 1
ATOM 1574 N N . GLY A 1 198 ? -2.557 4.874 2.095 1.00 98.69 198 GLY A N 1
ATOM 1575 C CA . GLY A 1 198 ? -2.992 6.099 2.765 1.00 98.69 198 GLY A CA 1
ATOM 1576 C C . GLY A 1 198 ? -4.382 5.953 3.385 1.00 98.69 198 GLY A C 1
ATOM 1577 O O . GLY A 1 198 ? -4.549 6.227 4.575 1.00 98.69 198 GLY A O 1
ATOM 1578 N N . ASP A 1 199 ? -5.336 5.445 2.610 1.00 98.69 199 ASP A N 1
ATOM 1579 C CA . ASP A 1 199 ? -6.722 5.243 3.038 1.00 98.69 199 ASP A CA 1
ATOM 1580 C C . ASP A 1 199 ? -6.823 4.186 4.149 1.00 98.69 199 ASP A C 1
ATOM 1582 O O . ASP A 1 199 ? -7.460 4.409 5.181 1.00 98.69 199 ASP A O 1
ATOM 1586 N N . LEU A 1 200 ? -6.106 3.065 4.012 1.00 98.75 200 LEU A N 1
ATOM 1587 C CA . LEU A 1 200 ? -6.059 2.016 5.037 1.00 98.75 200 LEU A CA 1
ATOM 1588 C C . LEU A 1 200 ? -5.483 2.519 6.367 1.00 98.75 200 LEU A C 1
ATOM 1590 O O . LEU A 1 200 ? -5.977 2.155 7.436 1.00 98.75 200 LEU A O 1
ATOM 1594 N N . LYS A 1 201 ? -4.459 3.380 6.332 1.00 98.75 201 LYS A N 1
ATOM 1595 C CA . LYS A 1 201 ? -3.914 4.006 7.549 1.00 98.75 201 LYS A CA 1
ATOM 1596 C C . LYS A 1 201 ? -4.935 4.903 8.240 1.00 98.75 201 LYS A C 1
ATOM 1598 O O . LYS A 1 201 ? -4.962 4.943 9.470 1.00 98.75 201 LYS A O 1
ATOM 1603 N N . LEU A 1 202 ? -5.745 5.627 7.469 1.00 98.62 202 LEU A N 1
ATOM 1604 C CA . LEU A 1 202 ? -6.801 6.476 8.011 1.00 98.62 202 LEU A CA 1
ATOM 1605 C C . LEU A 1 202 ? -7.860 5.616 8.711 1.00 98.62 202 LEU A C 1
ATOM 1607 O O . LEU A 1 202 ? -8.141 5.852 9.885 1.00 98.62 202 LEU A O 1
ATOM 1611 N N . HIS A 1 203 ? -8.336 4.555 8.056 1.00 98.62 203 HIS A N 1
ATOM 1612 C CA . HIS A 1 203 ? -9.289 3.616 8.650 1.00 98.62 203 HIS A CA 1
ATOM 1613 C C . HIS A 1 203 ? -8.766 2.933 9.918 1.00 98.62 203 HIS A C 1
ATOM 1615 O O . HIS A 1 203 ? -9.503 2.799 10.895 1.00 98.62 203 HIS A O 1
ATOM 1621 N N . LEU A 1 204 ? -7.493 2.526 9.947 1.00 98.69 204 LEU A N 1
ATOM 1622 C CA . LEU A 1 204 ? -6.890 1.966 11.160 1.00 98.69 204 LEU A CA 1
ATOM 1623 C C . LEU A 1 204 ? -6.923 2.968 12.316 1.00 98.69 204 LEU A C 1
ATOM 1625 O O . LEU A 1 204 ? -7.315 2.613 13.424 1.00 98.69 204 LEU A O 1
ATOM 1629 N N . LYS A 1 205 ? -6.589 4.234 12.051 1.00 98.62 205 LYS A N 1
ATOM 1630 C CA . LYS A 1 205 ? -6.618 5.285 13.071 1.00 98.62 205 LYS A CA 1
ATOM 1631 C C . LYS A 1 205 ? -8.031 5.535 13.608 1.00 98.62 205 LYS A C 1
ATOM 1633 O O . LYS A 1 205 ? -8.190 5.727 14.811 1.00 98.62 205 LYS A O 1
ATOM 1638 N N . GLU A 1 206 ? -9.044 5.537 12.743 1.00 98.62 206 GLU A N 1
ATOM 1639 C CA . GLU A 1 206 ? -10.451 5.660 13.154 1.00 98.62 206 GLU A CA 1
ATOM 1640 C C . GLU A 1 206 ? -10.873 4.492 14.053 1.00 98.62 206 GLU A C 1
ATOM 1642 O O . GLU A 1 206 ? -11.461 4.696 15.117 1.00 98.62 206 GLU A O 1
ATOM 1647 N N . ARG A 1 207 ? -10.510 3.263 13.672 1.00 98.69 207 ARG A N 1
ATOM 1648 C CA . ARG A 1 207 ? -10.804 2.060 14.456 1.00 98.69 207 ARG A CA 1
ATOM 1649 C C . ARG A 1 207 ? -10.087 2.051 15.803 1.00 98.69 207 ARG A C 1
ATOM 1651 O O . ARG A 1 207 ? -10.713 1.702 16.800 1.00 98.69 207 ARG A O 1
ATOM 1658 N N . ASP A 1 208 ? -8.831 2.481 15.865 1.00 98.81 208 ASP A N 1
ATOM 1659 C CA . ASP A 1 208 ? -8.086 2.612 17.124 1.00 98.81 208 ASP A CA 1
ATOM 1660 C C . ASP A 1 208 ? -8.746 3.620 18.075 1.00 98.81 208 ASP A C 1
ATOM 1662 O O . ASP A 1 208 ? -8.835 3.380 19.284 1.00 98.81 208 ASP A O 1
ATOM 1666 N N . GLN A 1 209 ? -9.259 4.734 17.542 1.00 98.62 209 GLN A N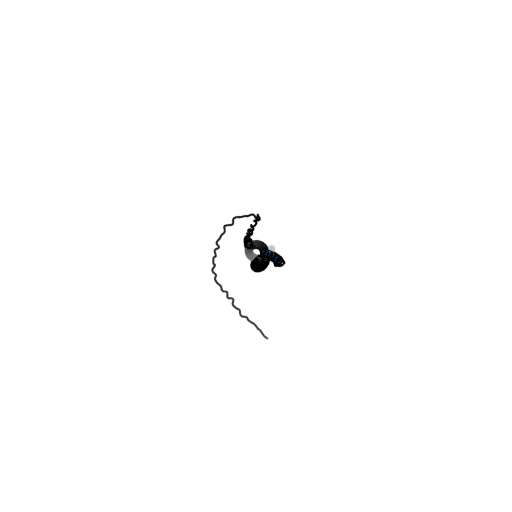 1
ATOM 1667 C CA . GLN A 1 209 ? -10.022 5.709 18.325 1.00 98.62 209 GLN A CA 1
ATOM 1668 C C . GLN A 1 209 ? -11.334 5.114 18.846 1.00 98.62 209 GLN A C 1
ATOM 1670 O O . GLN A 1 209 ? -11.648 5.271 20.026 1.00 98.62 209 GLN A O 1
ATOM 1675 N N . GLU A 1 210 ? -12.076 4.395 18.004 1.00 98.69 210 GLU A N 1
ATOM 1676 C CA . GLU A 1 210 ? -13.334 3.750 18.391 1.00 98.69 210 GLU A CA 1
ATOM 1677 C C . GLU A 1 210 ? -13.121 2.647 19.440 1.00 98.69 210 GLU A C 1
ATOM 1679 O O . GLU A 1 210 ? -13.879 2.548 20.409 1.00 98.69 210 GLU A O 1
ATOM 1684 N N . ILE A 1 211 ? -12.061 1.846 19.293 1.00 98.69 211 ILE A N 1
ATOM 1685 C CA . ILE A 1 211 ? -11.653 0.843 20.282 1.00 98.69 211 ILE A CA 1
ATOM 1686 C C . ILE A 1 211 ? -11.304 1.524 21.604 1.00 98.69 211 ILE A C 1
ATOM 1688 O O . ILE A 1 211 ? -11.790 1.092 22.648 1.00 98.69 211 ILE A O 1
ATOM 1692 N N . SER A 1 212 ? -10.517 2.601 21.572 1.00 98.62 212 SER A N 1
ATOM 1693 C CA . SER A 1 212 ? -10.136 3.334 22.786 1.00 98.62 212 SER A CA 1
ATOM 1694 C C . SER A 1 212 ? -11.362 3.906 23.503 1.00 98.62 212 SER A C 1
ATOM 1696 O O . SER A 1 212 ? -11.511 3.731 24.711 1.00 98.62 212 SER A O 1
ATOM 1698 N N . ALA A 1 213 ? -12.290 4.516 22.759 1.00 98.69 213 ALA A N 1
ATOM 1699 C CA . ALA A 1 213 ? -13.545 5.025 23.309 1.00 98.69 213 ALA A CA 1
ATOM 1700 C C . ALA A 1 213 ? -14.399 3.903 23.924 1.00 98.69 213 ALA A C 1
ATOM 1702 O O . ALA A 1 213 ? -14.918 4.050 25.033 1.00 98.69 213 ALA A O 1
ATOM 1703 N N . SER A 1 214 ? -14.497 2.760 23.239 1.00 98.69 214 SER A N 1
ATOM 1704 C CA . SER A 1 214 ? -15.233 1.586 23.721 1.00 98.69 214 SER A CA 1
ATOM 1705 C C . SER A 1 214 ? -14.613 1.007 24.993 1.00 98.69 214 SER A C 1
ATOM 1707 O O . SER A 1 214 ? -15.330 0.673 25.932 1.00 98.69 214 SER A O 1
ATOM 1709 N N . GLN A 1 215 ? -13.282 0.930 25.069 1.00 98.69 215 GLN A N 1
ATOM 1710 C CA . GLN A 1 215 ? -12.567 0.481 26.265 1.00 98.69 215 GLN A CA 1
ATOM 1711 C C . GLN A 1 215 ? -12.816 1.410 27.455 1.00 98.69 215 GLN A C 1
ATOM 1713 O O . GLN A 1 215 ? -13.115 0.926 28.547 1.00 98.69 215 GLN A O 1
ATOM 1718 N N . SER A 1 216 ? -12.758 2.731 27.256 1.00 98.50 216 SER A N 1
ATOM 1719 C CA . SER A 1 216 ? -13.090 3.696 28.311 1.00 98.50 216 SER A CA 1
ATOM 1720 C C . SER A 1 216 ? -14.541 3.557 28.781 1.00 98.50 216 SER A C 1
ATOM 1722 O O . SER A 1 216 ? -14.794 3.560 29.984 1.00 98.50 216 SER A O 1
ATOM 1724 N N . ALA A 1 217 ? -15.491 3.375 27.858 1.00 98.62 217 ALA A N 1
ATOM 1725 C CA . ALA A 1 217 ? -16.897 3.160 28.196 1.00 98.62 217 ALA A CA 1
ATOM 1726 C C . ALA A 1 217 ? -17.114 1.857 28.988 1.00 98.62 217 ALA A C 1
ATOM 1728 O O . ALA A 1 217 ? -17.823 1.861 29.995 1.00 98.62 217 ALA A O 1
ATOM 1729 N N . CYS A 1 218 ? -16.467 0.760 28.582 1.00 98.62 218 CYS A N 1
ATOM 1730 C CA . CYS A 1 218 ? -16.497 -0.505 29.318 1.00 98.62 218 CYS A CA 1
ATOM 1731 C C . CYS A 1 218 ? -15.901 -0.363 30.722 1.00 98.62 218 CYS A C 1
ATOM 1733 O O . CYS A 1 218 ? -16.509 -0.831 31.680 1.00 98.62 218 CYS A O 1
ATOM 1735 N N . SER A 1 219 ? -14.762 0.322 30.866 1.00 98.62 219 SER A N 1
ATOM 1736 C CA . SER A 1 219 ? -14.146 0.573 32.176 1.00 98.62 219 SER A CA 1
ATOM 1737 C C . SER A 1 219 ? -15.080 1.359 33.100 1.00 98.62 219 SER A C 1
ATOM 1739 O O . SER A 1 219 ? -15.251 0.994 34.259 1.00 98.62 219 SER A O 1
ATOM 1741 N N . ALA A 1 220 ? -15.747 2.395 32.581 1.00 98.62 220 ALA A N 1
ATOM 1742 C CA . ALA A 1 220 ? -16.718 3.167 33.354 1.00 98.62 220 ALA A CA 1
ATOM 1743 C C . ALA A 1 220 ? -17.917 2.313 33.805 1.00 98.62 220 ALA A C 1
ATOM 1745 O O . ALA A 1 220 ? -18.399 2.458 34.929 1.00 98.62 220 ALA A O 1
ATOM 1746 N N . LYS A 1 221 ? -18.388 1.394 32.950 1.00 98.69 221 LYS A N 1
ATOM 1747 C CA . LYS A 1 221 ? -19.459 0.451 33.303 1.00 98.69 221 LYS A CA 1
ATOM 1748 C C . LYS A 1 221 ? -19.024 -0.589 34.327 1.00 98.69 221 LYS A C 1
ATOM 1750 O O . LYS A 1 221 ? -19.811 -0.906 35.214 1.00 98.69 221 LYS A O 1
ATOM 1755 N N . GLU A 1 222 ? -17.789 -1.070 34.260 1.00 98.75 222 GLU A N 1
ATOM 1756 C CA . GLU A 1 222 ? -17.236 -1.968 35.276 1.00 98.75 222 GLU A CA 1
ATOM 1757 C C . GLU A 1 222 ? -17.187 -1.279 36.650 1.00 98.75 222 GLU A C 1
ATOM 1759 O O . GLU A 1 222 ? -17.641 -1.838 37.647 1.00 98.75 222 GLU A O 1
ATOM 1764 N N . GLU A 1 223 ? -16.736 -0.023 36.708 1.00 98.62 223 GLU A N 1
ATOM 1765 C CA . GLU A 1 223 ? -16.751 0.767 37.945 1.00 98.62 223 GLU A CA 1
ATOM 1766 C C . GLU A 1 223 ? -18.170 0.973 38.501 1.00 98.62 223 GLU A C 1
ATOM 1768 O O . GLU A 1 223 ? -18.383 0.892 39.714 1.00 98.62 223 GLU A O 1
ATOM 1773 N N . GLU A 1 224 ? -19.154 1.225 37.633 1.00 98.62 224 GLU A N 1
ATOM 1774 C CA . GLU A 1 224 ? -20.567 1.336 38.014 1.00 98.62 224 GLU A CA 1
ATOM 1775 C C . GLU A 1 224 ? -21.094 0.017 38.601 1.00 98.62 224 GLU A C 1
ATOM 1777 O O . GLU A 1 224 ? -21.723 0.017 39.661 1.00 98.62 224 GLU A O 1
ATOM 1782 N N . ILE A 1 225 ? -20.778 -1.120 37.974 1.00 98.69 225 ILE A N 1
ATOM 1783 C CA . ILE A 1 225 ? -21.142 -2.457 38.466 1.00 98.69 225 ILE A CA 1
ATOM 1784 C C . ILE A 1 225 ? -20.513 -2.728 39.834 1.00 98.69 225 ILE A C 1
ATOM 1786 O O . ILE A 1 225 ? -21.198 -3.220 40.735 1.00 98.69 225 ILE A O 1
ATOM 1790 N N . ILE A 1 226 ? -19.238 -2.382 40.026 1.00 98.69 226 ILE A N 1
ATOM 1791 C CA . ILE A 1 226 ? -18.552 -2.537 41.315 1.00 98.69 226 ILE A CA 1
ATOM 1792 C C . ILE A 1 226 ? -19.263 -1.726 42.408 1.00 98.69 226 ILE A C 1
ATOM 1794 O O . ILE A 1 226 ? -19.500 -2.253 43.499 1.00 98.69 226 ILE A O 1
ATOM 1798 N N . LYS A 1 227 ? -19.659 -0.478 42.118 1.00 98.69 227 LYS A N 1
ATOM 1799 C CA . LYS A 1 227 ? -20.422 0.366 43.055 1.00 98.69 227 LYS A CA 1
ATOM 1800 C C . LYS A 1 227 ? -21.773 -0.256 43.402 1.00 98.69 227 LYS A C 1
ATOM 1802 O O . LYS A 1 227 ? -22.061 -0.447 44.582 1.00 98.69 227 LYS A O 1
ATOM 1807 N N . MET A 1 228 ? -22.552 -0.658 42.397 1.00 98.62 228 MET A N 1
ATOM 1808 C CA . MET A 1 228 ? -23.854 -1.305 42.607 1.00 98.62 228 MET A CA 1
ATOM 1809 C C . MET A 1 228 ? -23.732 -2.597 43.422 1.00 98.62 228 MET A C 1
ATOM 1811 O O . MET A 1 228 ? -24.550 -2.864 44.300 1.00 98.62 228 MET A O 1
ATOM 1815 N N . LYS A 1 229 ? -22.686 -3.397 43.183 1.00 98.69 229 LYS A N 1
ATOM 1816 C CA . LYS A 1 229 ? -22.420 -4.619 43.951 1.00 98.69 229 LYS A CA 1
ATOM 1817 C C . LYS A 1 229 ? -22.146 -4.317 45.426 1.00 98.69 229 LYS A C 1
ATOM 1819 O O . LYS A 1 229 ? -22.633 -5.044 46.291 1.00 98.69 229 LYS A O 1
ATOM 1824 N N . HIS A 1 230 ? -21.382 -3.266 45.717 1.00 98.62 230 HIS A N 1
ATOM 1825 C CA . HIS A 1 230 ? -21.118 -2.846 47.092 1.00 98.62 230 HIS A CA 1
ATOM 1826 C C . HIS A 1 230 ? -22.390 -2.344 47.793 1.00 98.62 230 HIS A C 1
ATOM 1828 O O . HIS A 1 230 ? -22.671 -2.749 48.920 1.00 98.62 230 HIS A O 1
ATOM 1834 N N . GLU A 1 231 ? -23.196 -1.527 47.113 1.00 98.62 231 GLU A N 1
ATOM 1835 C CA . GLU A 1 231 ? -24.483 -1.053 47.637 1.00 98.62 231 GLU A CA 1
ATOM 1836 C C . GLU A 1 231 ? -25.450 -2.206 47.920 1.00 98.62 231 GLU A C 1
ATOM 1838 O O . GLU A 1 231 ? -26.076 -2.242 48.981 1.00 98.62 231 GLU A O 1
ATOM 1843 N N . LEU A 1 232 ? -25.529 -3.183 47.012 1.00 98.62 232 LEU A N 1
ATOM 1844 C CA . LEU A 1 232 ? -26.353 -4.376 47.191 1.00 98.62 232 LEU A CA 1
ATOM 1845 C C . LEU A 1 232 ? -25.906 -5.199 48.405 1.00 98.62 232 LEU A C 1
ATOM 1847 O O . LEU A 1 232 ? -26.748 -5.637 49.186 1.00 98.62 232 LEU A O 1
ATOM 1851 N N . MET A 1 233 ? -24.595 -5.383 48.588 1.00 98.62 233 MET A N 1
ATOM 1852 C CA . MET A 1 233 ? -24.040 -6.081 49.753 1.00 98.62 233 MET A CA 1
ATOM 1853 C C . MET A 1 233 ? -24.442 -5.381 51.055 1.00 98.62 233 MET A C 1
ATOM 1855 O O . MET A 1 233 ? -24.994 -6.021 51.947 1.00 98.62 233 MET A O 1
ATOM 1859 N N . LYS A 1 234 ? -24.275 -4.055 51.121 1.00 98.69 234 LYS A N 1
ATOM 1860 C CA . LYS A 1 234 ? -24.680 -3.253 52.281 1.00 98.69 234 LYS A CA 1
ATOM 1861 C C . LYS A 1 234 ? -26.180 -3.377 52.568 1.00 98.69 234 LYS A C 1
ATOM 1863 O O . LYS A 1 234 ? -26.578 -3.586 53.710 1.00 98.69 234 LYS A O 1
ATOM 1868 N N . LYS A 1 235 ? -27.027 -3.288 51.538 1.00 98.62 235 LYS A N 1
ATOM 1869 C CA . LYS A 1 235 ? -28.483 -3.439 51.690 1.00 98.62 235 LYS A CA 1
ATOM 1870 C C . LYS A 1 235 ? -28.884 -4.841 52.140 1.00 98.62 235 LYS A C 1
ATOM 1872 O O . LYS A 1 235 ? -29.819 -4.976 52.923 1.00 98.62 235 LYS A O 1
ATOM 1877 N N . SER A 1 236 ? -28.172 -5.869 51.686 1.00 98.56 236 SER A N 1
ATOM 1878 C CA . SER A 1 236 ? -28.379 -7.243 52.142 1.00 98.56 236 SER A CA 1
ATOM 1879 C C . SER A 1 236 ? -28.028 -7.417 53.622 1.00 98.56 236 SER A C 1
ATOM 1881 O O . SER A 1 236 ? -28.742 -8.125 54.328 1.00 98.56 236 SER A O 1
ATOM 1883 N N . GLU A 1 237 ? -26.956 -6.783 54.102 1.00 98.50 237 GLU A N 1
ATOM 1884 C CA . GLU A 1 237 ? -26.584 -6.789 55.524 1.00 98.50 237 GLU A CA 1
ATOM 1885 C C . GLU A 1 237 ? -27.626 -6.054 56.378 1.00 98.50 237 GLU A C 1
ATOM 1887 O O . GLU A 1 237 ? -28.098 -6.600 57.374 1.00 98.50 237 GLU A O 1
ATOM 1892 N N . GLU A 1 238 ? -28.053 -4.858 55.953 1.00 98.44 238 GLU A N 1
ATOM 1893 C CA . GLU A 1 238 ? -29.129 -4.095 56.605 1.00 98.44 238 GLU A CA 1
ATOM 1894 C C . GLU A 1 238 ? -30.431 -4.916 56.698 1.00 98.44 238 GLU A C 1
ATOM 1896 O O . GLU A 1 238 ? -31.065 -4.963 57.754 1.00 98.44 238 GLU A O 1
ATOM 1901 N N . ALA A 1 239 ? -30.811 -5.613 55.621 1.00 98.56 239 ALA A N 1
ATOM 1902 C CA . ALA A 1 239 ? -31.993 -6.473 55.599 1.00 98.56 239 ALA A CA 1
ATOM 1903 C C . ALA A 1 239 ? -31.871 -7.672 56.556 1.00 98.56 239 ALA A C 1
ATOM 1905 O O . ALA A 1 239 ? -32.836 -7.997 57.248 1.00 98.56 239 ALA A O 1
ATOM 1906 N N . ALA A 1 240 ? -30.694 -8.302 56.641 1.00 98.56 240 ALA A N 1
ATOM 1907 C CA . ALA A 1 240 ? -30.453 -9.412 57.563 1.00 98.56 240 ALA A CA 1
ATOM 1908 C C . ALA A 1 240 ? -30.541 -8.975 59.038 1.00 98.56 240 ALA A C 1
ATOM 1910 O O . ALA A 1 240 ? -31.080 -9.711 59.868 1.00 98.56 240 ALA A O 1
ATOM 1911 N N . ILE A 1 241 ? -30.060 -7.768 59.362 1.00 98.50 241 ILE A N 1
ATOM 1912 C CA . ILE A 1 241 ? -30.191 -7.173 60.702 1.00 98.50 241 ILE A CA 1
ATOM 1913 C C . ILE A 1 241 ? -31.669 -6.933 61.032 1.00 98.50 241 ILE A C 1
ATOM 1915 O O . ILE A 1 241 ? -32.147 -7.404 62.064 1.00 98.50 241 ILE A O 1
ATOM 1919 N N . ALA A 1 242 ? -32.411 -6.279 60.133 1.00 98.44 242 ALA A N 1
ATOM 1920 C CA . ALA A 1 242 ? -33.837 -6.016 60.327 1.00 98.44 242 ALA A CA 1
ATOM 1921 C C . ALA A 1 242 ? -34.652 -7.313 60.494 1.00 98.44 242 ALA A C 1
ATOM 1923 O O . ALA A 1 242 ? -35.547 -7.391 61.336 1.00 98.44 242 ALA A O 1
ATOM 1924 N N . GLU A 1 243 ? -34.326 -8.368 59.740 1.00 98.56 243 GLU A N 1
ATOM 1925 C CA . GLU A 1 243 ? -34.970 -9.673 59.896 1.00 98.56 243 GLU A CA 1
ATOM 1926 C C . GLU A 1 243 ? -34.688 -10.292 61.277 1.00 98.56 243 GLU A C 1
ATOM 1928 O O . GLU A 1 243 ? -35.595 -10.840 61.911 1.00 98.56 243 GLU A O 1
ATOM 1933 N N . ALA A 1 244 ? -33.452 -10.193 61.775 1.00 98.31 244 ALA A N 1
ATOM 1934 C CA . ALA A 1 244 ? -33.094 -10.680 63.105 1.00 98.31 244 ALA A CA 1
ATOM 1935 C C . ALA A 1 244 ? -33.846 -9.928 64.219 1.00 98.31 244 ALA A C 1
ATOM 1937 O O . ALA A 1 244 ? -34.354 -10.559 65.152 1.00 98.31 244 ALA A O 1
ATOM 1938 N N . GLU A 1 245 ? -33.975 -8.605 64.098 1.00 98.44 245 GLU A N 1
ATOM 1939 C CA . GLU A 1 245 ? -34.758 -7.769 65.015 1.00 98.44 245 GLU A CA 1
ATOM 1940 C C . GLU A 1 245 ? -36.244 -8.148 65.001 1.00 98.44 245 GLU A C 1
ATOM 1942 O O . GLU A 1 245 ? -36.825 -8.393 66.061 1.00 98.44 245 GLU A O 1
ATOM 1947 N N . LEU A 1 246 ? -36.849 -8.297 63.817 1.00 98.38 246 LEU A N 1
ATOM 1948 C CA . LEU A 1 246 ? -38.243 -8.732 63.678 1.00 98.38 246 LEU A CA 1
ATOM 1949 C C . LEU A 1 246 ? -38.476 -10.116 64.293 1.00 98.38 246 LEU A C 1
ATOM 1951 O O . LEU A 1 246 ? -39.463 -10.319 65.004 1.00 98.38 246 LEU A O 1
ATOM 1955 N N . ARG A 1 247 ? -37.557 -11.065 64.081 1.00 98.44 247 ARG A N 1
ATOM 1956 C CA . ARG A 1 247 ? -37.619 -12.394 64.713 1.00 98.44 247 ARG A CA 1
ATOM 1957 C C . ARG A 1 247 ? -37.533 -12.305 66.238 1.00 98.44 247 ARG A C 1
ATOM 1959 O O . ARG A 1 247 ? -38.222 -13.061 66.921 1.00 98.44 247 ARG A O 1
ATOM 1966 N N . SER A 1 248 ? -36.704 -11.411 66.776 1.00 98.31 248 SER A N 1
ATOM 1967 C CA . SER A 1 248 ? -36.615 -11.160 68.221 1.00 98.31 248 SER A CA 1
ATOM 1968 C C . SER A 1 248 ? -37.924 -10.585 68.770 1.00 98.31 248 SER A C 1
ATOM 1970 O O . SER A 1 248 ? -38.481 -11.109 69.735 1.00 98.31 248 SER A O 1
ATOM 1972 N N . MET A 1 249 ? -38.481 -9.575 68.097 1.00 98.12 249 MET A N 1
ATOM 1973 C CA . MET A 1 249 ? -39.737 -8.943 68.496 1.00 98.12 249 MET A CA 1
ATOM 1974 C C . MET A 1 249 ? -40.917 -9.921 68.441 1.00 98.12 249 MET A C 1
ATOM 1976 O O . MET A 1 249 ? -41.740 -9.943 69.353 1.00 98.12 249 MET A O 1
ATOM 1980 N N . ALA A 1 250 ? -40.966 -10.793 67.429 1.00 98.31 250 ALA A N 1
ATOM 1981 C CA . ALA A 1 250 ? -41.971 -11.848 67.332 1.00 98.31 250 ALA A CA 1
ATOM 1982 C C . ALA A 1 250 ? -41.905 -12.839 68.510 1.00 98.31 250 ALA A C 1
ATOM 1984 O O . ALA A 1 250 ? -42.948 -13.264 69.008 1.00 98.31 250 ALA A O 1
ATOM 1985 N N . LYS A 1 251 ? -40.700 -13.183 68.995 1.00 98.12 251 LYS A N 1
ATOM 1986 C CA . LYS A 1 251 ? -40.536 -14.026 70.195 1.00 98.12 251 LYS A CA 1
ATOM 1987 C C . LYS A 1 251 ? -41.070 -13.334 71.446 1.00 98.12 251 LYS A C 1
ATOM 1989 O O . LYS A 1 251 ? -41.862 -13.941 72.161 1.00 98.12 251 LYS A O 1
ATOM 1994 N N . LEU A 1 252 ? -40.693 -12.072 71.669 1.00 98.12 252 LEU A N 1
ATOM 1995 C CA . LEU A 1 252 ? -41.176 -11.280 72.807 1.00 98.12 252 LEU A CA 1
ATOM 1996 C C . LEU A 1 252 ? -42.701 -11.129 72.789 1.00 98.12 252 LEU A C 1
ATOM 1998 O O . LEU A 1 252 ? -43.350 -11.274 73.821 1.00 98.12 252 LEU A O 1
ATOM 2002 N N . LEU A 1 253 ? -43.289 -10.898 71.613 1.00 98.19 253 LEU A N 1
ATOM 2003 C CA . LEU A 1 253 ? -44.739 -10.817 71.456 1.00 98.19 253 LEU A CA 1
ATOM 2004 C C . LEU A 1 253 ? -45.419 -12.162 71.756 1.00 98.19 253 LEU A C 1
ATOM 2006 O O . LEU A 1 253 ? -46.446 -12.194 72.429 1.00 98.19 253 LEU A O 1
ATOM 2010 N N . GLY A 1 254 ? -44.821 -13.280 71.332 1.00 98.12 254 GLY A N 1
ATOM 2011 C CA . GLY A 1 254 ? -45.288 -14.620 71.693 1.00 98.12 254 GLY A CA 1
ATOM 2012 C C . GLY A 1 254 ? -45.207 -14.913 73.197 1.00 98.12 254 GLY A C 1
ATOM 2013 O O . GLY A 1 254 ? -46.090 -15.572 73.743 1.00 98.12 254 GLY A O 1
ATOM 2014 N N . GLU A 1 255 ? -44.179 -14.419 73.890 1.00 97.94 255 GLU A N 1
ATOM 2015 C CA . GLU A 1 255 ? -44.067 -14.506 75.353 1.00 97.94 255 GLU A CA 1
ATOM 2016 C C . GLU A 1 255 ? -45.116 -13.642 76.059 1.00 97.94 255 GLU A C 1
ATOM 2018 O O . GLU A 1 255 ? -45.793 -14.128 76.967 1.00 97.94 255 GLU A O 1
ATOM 2023 N N . ALA A 1 256 ? -45.312 -12.403 75.603 1.00 98.06 256 ALA A N 1
ATOM 2024 C CA . ALA A 1 256 ? -46.345 -11.510 76.118 1.00 98.06 256 ALA A CA 1
ATOM 2025 C C . ALA A 1 256 ? -47.751 -12.112 75.954 1.00 98.06 256 ALA A C 1
ATOM 2027 O O . ALA A 1 256 ? -48.540 -12.082 76.897 1.00 98.06 256 ALA A O 1
ATOM 2028 N N . ASN A 1 257 ? -48.043 -12.742 74.810 1.00 98.06 257 ASN A N 1
ATOM 2029 C CA . ASN A 1 257 ? -49.336 -13.390 74.576 1.00 98.06 257 ASN A CA 1
ATOM 2030 C C . ASN A 1 257 ? -49.606 -14.524 75.576 1.00 98.06 257 ASN A C 1
ATOM 2032 O O . ASN A 1 257 ? -50.703 -14.618 76.115 1.00 98.06 257 ASN A O 1
ATOM 2036 N N . LYS A 1 258 ? -48.591 -15.336 75.909 1.00 97.94 258 LYS A N 1
ATOM 2037 C CA . LYS A 1 258 ? -48.712 -16.386 76.939 1.00 97.94 258 LYS A CA 1
ATOM 2038 C C . LYS A 1 258 ? -48.997 -15.819 78.327 1.00 97.94 258 LYS A C 1
ATOM 2040 O O . LYS A 1 258 ? -49.670 -16.467 79.124 1.00 97.94 258 LYS A O 1
ATOM 2045 N N . ILE A 1 259 ? -48.439 -14.651 78.655 1.00 97.94 259 ILE A N 1
ATOM 2046 C CA . ILE A 1 259 ? -48.721 -13.974 79.928 1.00 97.94 259 ILE A CA 1
ATOM 2047 C C . ILE A 1 259 ? -50.182 -13.524 79.955 1.00 97.94 259 ILE A C 1
ATOM 2049 O O . ILE A 1 259 ? -50.872 -13.801 80.932 1.00 97.94 259 ILE A O 1
ATOM 2053 N N . VAL A 1 260 ? -50.663 -12.906 78.875 1.00 97.81 260 VAL A N 1
ATOM 2054 C CA . VAL A 1 260 ? -52.064 -12.480 78.748 1.00 97.81 260 VAL A CA 1
ATOM 2055 C C . VAL A 1 260 ? -53.017 -13.674 78.836 1.00 97.81 260 VAL A C 1
ATOM 2057 O O . VAL A 1 260 ? -53.982 -13.619 79.587 1.00 97.81 260 VAL A O 1
ATOM 2060 N N . GLU A 1 261 ? -52.722 -14.787 78.158 1.00 98.00 261 GLU A N 1
ATOM 2061 C CA . GLU A 1 261 ? -53.515 -16.024 78.254 1.00 98.00 261 GLU A CA 1
ATOM 2062 C C . GLU A 1 261 ? -53.596 -16.560 79.693 1.00 98.00 261 GLU A C 1
ATOM 2064 O O . GLU A 1 261 ? -54.660 -16.987 80.136 1.00 98.00 261 GLU A O 1
ATOM 2069 N N . LYS A 1 262 ? -52.494 -16.517 80.457 1.00 97.75 262 LYS A N 1
ATOM 2070 C CA . LYS A 1 262 ? -52.505 -16.905 81.879 1.00 97.75 262 LYS A CA 1
ATOM 2071 C C . LYS A 1 262 ? -53.362 -15.963 82.719 1.00 97.75 262 LYS A C 1
ATOM 2073 O O . LYS A 1 262 ? -54.165 -16.438 83.516 1.00 97.75 262 LYS A O 1
ATOM 2078 N N . GLN A 1 263 ? -53.205 -14.654 82.526 1.00 97.25 263 GLN A N 1
ATOM 2079 C CA . GLN A 1 263 ? -53.991 -13.642 83.234 1.00 97.25 263 GLN A CA 1
ATOM 2080 C C . GLN A 1 263 ? -55.489 -13.782 82.942 1.00 97.25 263 GLN A C 1
ATOM 2082 O O . GLN A 1 263 ? -56.298 -13.663 83.855 1.00 97.25 263 GLN A O 1
ATOM 2087 N N . GLU A 1 264 ? -55.862 -14.095 81.700 1.00 97.81 264 GLU A N 1
ATOM 2088 C CA . GLU A 1 264 ? -57.247 -14.374 81.312 1.00 97.81 264 GLU A CA 1
ATOM 2089 C C . GLU A 1 264 ? -57.818 -15.576 82.086 1.00 97.81 264 GLU A C 1
ATOM 2091 O O . GLU A 1 264 ? -58.907 -15.494 82.653 1.00 97.81 264 GLU A O 1
ATOM 2096 N N . VAL A 1 265 ? -57.064 -16.677 82.194 1.00 97.69 265 VAL A N 1
ATOM 2097 C CA . VAL A 1 265 ? -57.478 -17.856 82.978 1.00 97.69 265 VAL A CA 1
ATOM 2098 C C . VAL A 1 265 ? -57.615 -17.530 84.471 1.00 97.69 265 VAL A C 1
ATOM 2100 O O . VAL A 1 265 ? -58.582 -17.957 85.107 1.00 97.69 265 VAL A O 1
ATOM 2103 N N . GLU A 1 266 ? -56.671 -16.776 85.040 1.00 97.19 266 GLU A N 1
ATOM 2104 C CA . GLU A 1 266 ? -56.717 -16.332 86.440 1.00 97.19 266 GLU A CA 1
ATOM 2105 C C . GLU A 1 266 ? -57.936 -15.438 86.711 1.00 97.19 266 GLU A C 1
ATOM 2107 O O . GLU A 1 266 ? -58.644 -15.645 87.697 1.00 97.19 266 GLU A O 1
ATOM 2112 N N . LEU A 1 267 ? -58.243 -14.497 85.814 1.00 97.69 267 LEU A N 1
ATOM 2113 C CA . LEU A 1 267 ? -59.427 -13.642 85.910 1.00 97.69 267 LEU A CA 1
ATOM 2114 C C . LEU A 1 267 ? -60.725 -14.450 85.857 1.00 97.69 267 LEU A C 1
ATOM 2116 O O . LEU A 1 267 ? -61.608 -14.235 86.687 1.00 97.69 267 LEU A O 1
ATOM 2120 N N . GLN A 1 268 ? -60.832 -15.414 84.940 1.00 97.50 268 GLN A N 1
ATOM 2121 C CA . GLN A 1 268 ? -61.988 -16.312 84.875 1.00 97.50 268 GLN A CA 1
ATOM 2122 C C . GLN A 1 268 ? -62.148 -17.132 86.163 1.00 97.50 268 GLN A C 1
ATOM 2124 O O . GLN A 1 268 ? -63.267 -17.366 86.622 1.00 97.50 268 GLN A O 1
ATOM 2129 N N . GLN A 1 269 ? -61.042 -17.566 86.773 1.00 97.19 269 GLN A N 1
ATOM 2130 C CA . GLN A 1 269 ? -61.073 -18.271 88.052 1.00 97.19 269 GLN A CA 1
ATOM 2131 C C . GLN A 1 269 ? -61.547 -17.362 89.195 1.00 97.19 269 GLN A C 1
ATOM 2133 O O . GLN A 1 269 ? -62.439 -17.756 89.946 1.00 97.19 269 GLN A O 1
ATOM 2138 N N . LEU A 1 270 ? -61.016 -16.140 89.289 1.00 97.50 270 LEU A N 1
ATOM 2139 C CA . LEU A 1 270 ? -61.434 -15.154 90.289 1.00 97.50 270 LEU A CA 1
ATOM 2140 C C . LEU A 1 270 ? -62.913 -14.777 90.136 1.00 97.50 270 LEU A C 1
ATOM 2142 O O . LEU A 1 270 ? -63.626 -14.690 91.131 1.00 97.50 270 LEU A O 1
ATOM 2146 N N . GLN A 1 271 ? -63.409 -14.620 88.905 1.00 97.56 271 GLN A N 1
ATOM 2147 C CA . GLN A 1 271 ? -64.833 -14.387 88.640 1.00 97.56 271 GLN A CA 1
ATOM 2148 C C . GLN A 1 271 ? -65.712 -15.529 89.166 1.00 97.56 271 GLN A C 1
ATOM 2150 O O . GLN A 1 271 ? -66.731 -15.270 89.805 1.00 97.56 271 GLN A O 1
ATOM 2155 N N . ARG A 1 272 ? -65.311 -16.793 88.958 1.00 97.19 272 ARG A N 1
ATOM 2156 C CA . ARG A 1 272 ? -66.025 -17.955 89.520 1.00 97.19 272 ARG A CA 1
ATOM 2157 C C . ARG A 1 272 ? -66.037 -17.944 91.049 1.00 97.19 272 ARG A C 1
ATOM 2159 O O . ARG A 1 272 ? -67.052 -18.280 91.654 1.00 97.19 272 ARG A O 1
ATOM 2166 N N . GLU A 1 273 ? -64.922 -17.576 91.678 1.00 97.38 273 GLU A N 1
ATOM 2167 C CA . GLU A 1 273 ? -64.815 -17.493 93.139 1.00 97.38 273 GLU A CA 1
ATOM 2168 C C . GLU A 1 273 ? -65.674 -16.373 93.729 1.00 97.38 273 GLU A C 1
ATOM 2170 O O . GLU A 1 273 ? -66.337 -16.598 94.743 1.00 97.38 273 GLU A O 1
ATOM 2175 N N . ILE A 1 274 ? -65.708 -15.205 93.080 1.00 97.25 274 ILE A N 1
ATOM 2176 C CA . ILE A 1 274 ? -66.607 -14.103 93.442 1.00 97.25 274 ILE A CA 1
ATOM 2177 C C . ILE A 1 274 ? -68.057 -14.579 93.380 1.00 97.25 274 ILE A C 1
ATOM 2179 O O . ILE A 1 274 ? -68.762 -14.454 94.375 1.00 97.25 274 ILE A O 1
ATOM 2183 N N . HIS A 1 275 ? -68.472 -15.207 92.278 1.00 96.94 275 HIS A N 1
ATOM 2184 C CA . HIS A 1 275 ? -69.852 -15.669 92.120 1.00 96.94 275 HIS A CA 1
ATOM 2185 C C . HIS A 1 275 ? -70.250 -16.698 93.188 1.00 96.94 275 HIS A C 1
ATOM 2187 O O . HIS A 1 275 ? -71.294 -16.589 93.821 1.00 96.94 275 HIS A O 1
ATOM 2193 N N . LYS A 1 276 ? -69.352 -17.641 93.500 1.00 96.81 276 LYS A N 1
ATOM 2194 C CA . LYS A 1 276 ? -69.560 -18.590 94.600 1.00 96.81 276 LYS A CA 1
ATOM 2195 C C . LYS A 1 276 ? -69.721 -17.884 95.954 1.00 96.81 276 LYS A C 1
ATOM 2197 O O . LYS A 1 276 ? -70.527 -18.306 96.779 1.00 96.81 276 LYS A O 1
ATOM 2202 N N . LYS A 1 277 ? -68.931 -16.839 96.219 1.00 96.31 277 LYS A N 1
ATOM 2203 C CA . LYS A 1 277 ? -69.035 -16.054 97.458 1.00 96.31 277 LYS A CA 1
ATOM 2204 C C . LYS A 1 277 ? -70.319 -15.234 97.515 1.00 96.31 277 LYS A C 1
ATOM 2206 O O . LYS A 1 277 ? -70.879 -15.101 98.600 1.00 96.31 277 LYS A O 1
ATOM 2211 N N . GLU A 1 278 ? -70.787 -14.720 96.383 1.00 96.00 278 GLU A N 1
ATOM 2212 C CA . GLU A 1 278 ? -72.095 -14.071 96.258 1.00 96.00 278 GLU A CA 1
ATOM 2213 C C . GLU A 1 278 ? -73.226 -15.052 96.608 1.00 96.00 278 GLU A C 1
ATOM 2215 O O . GLU A 1 278 ? -74.047 -14.724 97.465 1.00 96.00 278 GLU A O 1
ATOM 2220 N N . ASP A 1 279 ? -73.198 -16.280 96.073 1.00 95.44 279 ASP A N 1
ATOM 2221 C CA . ASP A 1 279 ? -74.163 -17.342 96.409 1.00 95.44 279 ASP A CA 1
ATOM 2222 C C . ASP A 1 279 ? -74.126 -17.703 97.911 1.00 95.44 279 ASP A C 1
ATOM 2224 O O . ASP A 1 279 ? -75.158 -17.783 98.583 1.00 95.44 279 ASP A O 1
ATOM 2228 N N . GLU A 1 280 ? -72.926 -17.900 98.480 1.00 95.19 280 GLU A N 1
ATOM 2229 C CA . GLU A 1 280 ? -72.737 -18.186 99.914 1.00 95.19 280 GLU A CA 1
ATOM 2230 C C . GLU A 1 280 ? -73.288 -17.054 100.807 1.00 95.19 280 GLU A C 1
ATOM 2232 O O . GLU A 1 280 ? -73.898 -17.313 101.856 1.00 95.19 280 GLU A O 1
ATOM 2237 N N . LEU A 1 281 ? -73.088 -15.794 100.403 1.00 94.38 281 LEU A N 1
ATOM 2238 C CA . LEU A 1 281 ? -73.632 -14.621 101.088 1.00 94.38 281 LEU A CA 1
ATOM 2239 C C . LEU A 1 281 ? -75.157 -14.560 100.976 1.00 94.38 281 LEU A C 1
ATOM 2241 O O . LEU A 1 281 ? -75.816 -14.287 101.979 1.00 94.38 281 LEU A O 1
ATOM 2245 N N . GLU A 1 282 ? -75.734 -14.847 99.809 1.00 94.50 282 GLU A N 1
ATOM 2246 C CA . GLU A 1 282 ? -77.186 -14.877 99.613 1.00 94.50 282 GLU A CA 1
ATOM 2247 C C . GLU A 1 282 ? -77.862 -15.939 100.497 1.00 94.50 282 GLU A C 1
ATOM 2249 O O . GLU A 1 282 ? -78.874 -15.662 101.158 1.00 94.50 282 GLU A O 1
ATOM 2254 N N . ILE A 1 283 ? -77.260 -17.129 100.600 1.00 94.06 283 ILE A N 1
ATOM 2255 C CA . ILE A 1 283 ? -77.700 -18.183 101.524 1.00 94.06 283 ILE A CA 1
ATOM 2256 C C . ILE A 1 283 ? -77.607 -17.695 102.975 1.00 94.06 283 ILE A C 1
ATOM 2258 O O . ILE A 1 283 ? -78.570 -17.830 103.733 1.00 94.06 283 ILE A O 1
ATOM 2262 N N . SER A 1 284 ? -76.480 -17.091 103.367 1.00 93.44 284 SER A N 1
ATOM 2263 C CA . SER A 1 284 ? -76.269 -16.576 104.729 1.00 93.44 284 SER A CA 1
ATOM 2264 C C . SER A 1 284 ? -77.286 -15.490 105.102 1.00 93.44 284 SER A C 1
ATOM 2266 O O . SER A 1 284 ? -77.863 -15.527 106.190 1.00 93.44 284 SER A O 1
ATOM 2268 N N . ILE A 1 285 ? -77.576 -14.563 104.183 1.00 94.06 285 ILE A N 1
ATOM 2269 C CA . ILE A 1 285 ? -78.616 -13.535 104.340 1.00 94.06 285 ILE A CA 1
ATOM 2270 C C . ILE A 1 285 ? -79.993 -14.187 104.504 1.00 94.06 285 ILE A C 1
ATOM 2272 O O . ILE A 1 285 ? -80.782 -13.760 105.349 1.00 94.06 285 ILE A O 1
ATOM 2276 N N . SER A 1 286 ? -80.296 -15.223 103.720 1.00 92.81 286 SER A N 1
ATOM 2277 C CA . SER A 1 286 ? -81.568 -15.953 103.799 1.00 92.81 286 SER A CA 1
ATOM 2278 C C . SER A 1 286 ? -81.732 -16.683 105.138 1.00 92.81 286 SER A C 1
ATOM 2280 O O . SER A 1 286 ? -82.796 -16.597 105.757 1.00 92.81 286 SER A O 1
ATOM 2282 N N . ILE A 1 287 ? -80.670 -17.326 105.642 1.00 92.00 287 ILE A N 1
ATOM 2283 C CA . ILE A 1 287 ? -80.638 -17.937 106.979 1.00 92.00 287 ILE A CA 1
ATOM 2284 C C . ILE A 1 287 ? -80.879 -16.869 108.045 1.00 92.00 287 ILE A C 1
ATOM 2286 O O . ILE A 1 287 ? -81.818 -17.009 108.830 1.00 92.00 287 ILE A O 1
ATOM 2290 N N . GLN A 1 288 ? -80.111 -15.775 108.031 1.00 89.69 288 GLN A N 1
ATOM 2291 C CA . GLN A 1 288 ? -80.228 -14.693 109.009 1.00 89.69 288 GLN A CA 1
ATOM 2292 C C . GLN A 1 288 ? -81.631 -14.066 109.012 1.00 89.69 288 GLN A C 1
ATOM 2294 O O . GLN A 1 288 ? -82.177 -13.784 110.079 1.00 89.69 288 GLN A O 1
ATOM 2299 N N . LYS A 1 289 ? -82.255 -13.884 107.838 1.00 91.44 289 LYS A N 1
ATOM 2300 C CA . LYS A 1 289 ? -83.656 -13.442 107.726 1.00 91.44 289 LYS A CA 1
ATOM 2301 C C . LYS A 1 289 ? -84.608 -14.434 108.397 1.00 91.44 289 LYS A C 1
ATOM 2303 O O . LYS A 1 289 ? -85.422 -14.020 109.220 1.00 91.44 289 LYS A O 1
ATOM 2308 N N . SER A 1 290 ? -84.473 -15.730 108.111 1.00 89.88 290 SER A N 1
ATOM 2309 C CA . SER A 1 290 ? -85.317 -16.771 108.718 1.00 89.88 290 SER A CA 1
ATOM 2310 C C . SER A 1 290 ? -85.133 -16.868 110.241 1.00 89.88 290 SER A C 1
ATOM 2312 O O . SER A 1 290 ? -86.093 -17.071 110.984 1.00 89.88 290 SER A O 1
ATOM 2314 N N . GLU A 1 291 ? -83.910 -16.678 110.738 1.00 87.94 291 GLU A N 1
ATOM 2315 C CA . GLU A 1 291 ? -83.600 -16.638 112.168 1.00 87.94 291 GLU A CA 1
ATOM 2316 C C . GLU A 1 291 ? -84.173 -15.387 112.831 1.00 87.94 291 GLU A C 1
ATOM 2318 O O . GLU A 1 291 ? -84.786 -15.486 113.895 1.00 87.94 291 GLU A O 1
ATOM 2323 N N . ALA A 1 292 ? -84.050 -14.219 112.195 1.00 86.81 292 ALA A N 1
ATOM 2324 C CA . ALA A 1 292 ? -84.672 -12.985 112.664 1.00 86.81 292 ALA A CA 1
ATOM 2325 C C . ALA A 1 292 ? -86.205 -13.117 112.735 1.00 86.81 292 ALA A C 1
ATOM 2327 O O . ALA A 1 292 ? -86.818 -12.657 113.702 1.00 86.81 292 ALA A O 1
ATOM 2328 N N . GLU A 1 293 ? -86.830 -13.794 111.767 1.00 85.50 293 GLU A N 1
ATOM 2329 C CA . GLU A 1 293 ? -88.256 -14.135 111.801 1.00 85.50 293 GLU A CA 1
ATOM 2330 C C . GLU A 1 293 ? -88.598 -15.094 112.950 1.00 85.50 293 GLU A C 1
ATOM 2332 O O . GLU A 1 293 ? -89.523 -14.814 113.717 1.00 85.50 293 GLU A O 1
ATOM 2337 N N . LYS A 1 294 ? -87.828 -16.175 113.151 1.00 85.19 294 LYS A N 1
ATOM 2338 C CA . LYS A 1 294 ? -87.998 -17.093 114.296 1.00 85.19 294 LYS A CA 1
ATOM 2339 C C . LYS A 1 294 ? -87.862 -16.370 115.638 1.00 85.19 294 LYS A C 1
ATOM 2341 O O . LYS A 1 294 ? -88.683 -16.581 116.529 1.00 85.19 294 LYS A O 1
ATOM 2346 N N . LEU A 1 295 ? -86.870 -15.490 115.792 1.00 83.44 295 LEU A N 1
ATOM 2347 C CA . LEU A 1 295 ? -86.689 -14.664 116.990 1.00 83.44 295 LEU A CA 1
ATOM 2348 C C . LEU A 1 295 ? -87.858 -13.694 117.190 1.00 83.44 295 LEU A C 1
ATOM 2350 O O . LEU A 1 295 ? -88.294 -13.494 118.323 1.00 83.44 295 LEU A O 1
ATOM 2354 N N . LYS A 1 296 ? -88.410 -13.121 116.114 1.00 85.00 296 LYS A N 1
ATOM 2355 C CA . LYS A 1 296 ? -89.610 -12.274 116.166 1.00 85.00 296 LYS A CA 1
ATOM 2356 C C . LYS A 1 296 ? -90.835 -13.067 116.628 1.00 85.00 296 LYS A C 1
ATOM 2358 O O . LYS A 1 296 ? -91.549 -12.580 117.504 1.00 85.00 296 LYS A O 1
ATOM 2363 N N . LEU A 1 297 ? -91.038 -14.286 116.120 1.00 82.94 297 LEU A N 1
ATOM 2364 C CA . LEU A 1 297 ? -92.097 -15.202 116.563 1.00 82.94 297 LEU A CA 1
ATOM 2365 C C . LEU A 1 297 ? -91.922 -15.609 118.029 1.00 82.94 297 LEU A C 1
ATOM 2367 O O . LEU A 1 297 ? -92.863 -15.495 118.810 1.00 82.94 297 LEU A O 1
ATOM 2371 N N . LEU A 1 298 ? -90.713 -16.007 118.440 1.00 80.00 298 LEU A N 1
ATOM 2372 C CA . LEU A 1 298 ? -90.402 -16.301 119.840 1.00 80.00 298 LEU A CA 1
ATOM 2373 C C . LEU A 1 298 ? -90.695 -15.086 120.722 1.00 80.00 298 LEU A C 1
ATOM 2375 O O . LEU A 1 298 ? -91.406 -15.228 121.712 1.00 80.00 298 LEU A O 1
ATOM 2379 N N . LYS A 1 299 ? -90.227 -13.889 120.346 1.00 80.94 299 LYS A N 1
ATOM 2380 C CA . LYS A 1 299 ? -90.478 -12.626 121.060 1.00 80.94 299 LYS A CA 1
ATOM 2381 C C . LYS A 1 299 ? -91.970 -12.290 121.146 1.00 80.94 299 LYS A C 1
ATOM 2383 O O . LYS A 1 299 ? -92.415 -11.809 122.185 1.00 80.94 299 LYS A O 1
ATOM 2388 N N . GLN A 1 300 ? -92.753 -12.561 120.101 1.00 77.50 300 GLN A N 1
ATOM 2389 C CA . GLN A 1 300 ? -94.216 -12.450 120.129 1.00 77.50 300 GLN A CA 1
ATOM 2390 C C . GLN A 1 300 ? -94.864 -13.502 121.043 1.00 77.50 300 GLN A C 1
ATOM 2392 O O . GLN A 1 300 ? -95.804 -13.172 121.764 1.00 77.50 300 GLN A O 1
ATOM 2397 N N . SER A 1 301 ? -94.343 -14.732 121.088 1.00 69.50 301 SER A N 1
ATOM 2398 C CA . SER A 1 301 ? -94.803 -15.787 122.005 1.00 69.50 301 SER A CA 1
ATOM 2399 C C . SER A 1 301 ? -94.480 -15.455 123.469 1.00 69.50 301 SER A C 1
ATOM 2401 O O . SER A 1 301 ? -95.335 -15.617 124.335 1.00 69.50 301 SER A O 1
ATOM 2403 N N . TRP A 1 302 ? -93.287 -14.912 123.748 1.00 68.75 302 TRP A N 1
ATOM 2404 C CA . TRP A 1 302 ? -92.895 -14.413 125.070 1.00 68.75 302 TRP A CA 1
ATOM 2405 C C . TRP A 1 302 ? -93.759 -13.224 125.484 1.00 68.75 302 TRP A C 1
ATOM 2407 O O . TRP A 1 302 ? -94.252 -13.206 126.606 1.00 68.75 302 TRP A O 1
ATOM 2417 N N . ARG A 1 303 ? -94.030 -12.282 124.568 1.00 60.69 303 ARG A N 1
ATOM 2418 C CA . ARG A 1 303 ? -95.015 -11.219 124.807 1.00 60.69 303 ARG A CA 1
ATOM 2419 C C . ARG A 1 303 ? -96.397 -11.803 125.107 1.00 60.69 303 ARG A C 1
ATOM 2421 O O . ARG A 1 303 ? -96.979 -11.420 126.101 1.00 60.69 303 ARG A O 1
ATOM 2428 N N . SER A 1 304 ? -96.892 -12.775 124.348 1.00 58.72 304 SER A N 1
ATOM 2429 C CA . SER A 1 304 ? -98.210 -13.389 124.602 1.00 58.72 304 SER A CA 1
ATOM 2430 C C . SER A 1 304 ? -98.279 -14.116 125.956 1.00 58.72 304 SER A C 1
ATOM 2432 O O . SER A 1 304 ? -99.294 -14.042 126.638 1.00 58.72 304 SER A O 1
ATOM 2434 N N . LYS A 1 305 ? -97.183 -14.754 126.394 1.00 58.12 305 LYS A N 1
ATOM 2435 C CA . LYS A 1 305 ? -97.063 -15.370 127.729 1.00 58.12 305 LYS A CA 1
ATOM 2436 C C . LYS A 1 305 ? -96.959 -14.347 128.868 1.00 58.12 305 LYS A C 1
ATOM 2438 O O . LYS A 1 305 ? -97.358 -14.656 129.980 1.00 58.12 305 LYS A O 1
ATOM 2443 N N . GLN A 1 306 ? -96.472 -13.136 128.595 1.00 52.47 306 GLN A N 1
ATOM 2444 C CA . GLN A 1 306 ? -96.372 -12.039 129.567 1.00 52.47 306 GLN A CA 1
ATOM 2445 C C . GLN A 1 306 ? -97.697 -11.269 129.760 1.00 52.47 306 GLN A C 1
ATOM 2447 O O . GLN A 1 306 ? -97.786 -10.450 130.662 1.00 52.47 306 GLN A O 1
ATOM 2452 N N . TRP A 1 307 ? -98.722 -11.533 128.938 1.00 44.62 307 TRP A N 1
ATOM 2453 C CA . TRP A 1 307 ? -100.077 -10.967 129.068 1.00 44.62 307 TRP A CA 1
ATOM 2454 C C . TRP A 1 307 ? -101.106 -11.959 129.657 1.00 44.62 307 TRP A C 1
ATOM 2456 O O . TRP A 1 307 ? -102.284 -11.625 129.746 1.00 44.62 307 TRP A O 1
ATOM 2466 N N . ILE A 1 308 ? -100.686 -13.173 130.043 1.00 44.47 308 ILE A N 1
ATOM 2467 C CA . ILE A 1 308 ? -101.547 -14.231 130.624 1.00 44.47 308 ILE A CA 1
ATOM 2468 C C . ILE A 1 308 ? -101.075 -14.637 132.045 1.00 44.47 308 ILE A C 1
ATOM 2470 O O . ILE A 1 308 ? -101.608 -15.568 132.641 1.00 44.47 308 ILE A O 1
ATOM 2474 N N . GLY A 1 309 ? -100.100 -13.925 132.620 1.00 40.31 309 GLY A N 1
ATOM 2475 C CA . GLY A 1 309 ? -99.651 -14.092 134.010 1.00 40.31 309 GLY A CA 1
ATOM 2476 C C . GLY A 1 309 ? -99.879 -12.831 134.819 1.00 40.31 309 GLY A C 1
ATOM 2477 O O . GLY A 1 309 ? -99.477 -11.762 134.309 1.00 40.31 309 GLY A O 1
#

pLDDT: mean 78.36, std 23.71, range [30.69, 98.81]

Secondary structure (DSSP, 8-state):
-------PPPPPPP------------PPPP----------------------------SSHHHHHHHHHHTTSS-------SS--HHHHHHHHHHHHHHHHHHHTS-TTSS-HHHHHHHHHHHHHHHHHHHHHHHHHHHHHHHHHHHHHHHHHHHHHHHHHHHHHHHHHHHHHHHHHHHHHHHHHHHHHHHHHHHHHHHHHHHHHHHHHHHHHHHHHHHHHHHHHHHHHHHHHHHHHHHHHHHHHHHHHHHHHHHHHHHHHHHHHHHHHHHHHHHHHHHHHHHHHHHHHHHHHHHHHHHHHHHHHHT--

Sequence (309 aa):
MPMFTVCKGPPSQIRCGGHHMKPASFSLPSSHHLSQLFYSDPKLKHTRLGFLKPQRRKFQYLWIVKSVLESRRSSSISDNGATEPARVLLERLFAQTQKLEEQIGRDPRSSHAAELGVNLGKLESDLHAALAALKKKEEDLQDAERKVLSEYNEINRARKDLERREGDIVAARMKQETLEEELRQANIDLASQATEIGDLKLHLKERDQEISASQSACSAKEEEIIKMKHELMKKSEEAAIAEAELRSMAKLLGEANKIVEKQEVELQQLQREIHKKEDELEISISIQKSEAEKLKLLKQSWRSKQWIG

Organism: NCBI:txid2727405